Protein AF-0000000078947585 (afdb_homodimer)

Organism: Halalkalibacterium halodurans (strain ATCC BAA-125 / DSM 18197 / FERM 7344 / JCM 9153 / C-125) (NCBI:txid272558)

Nearest PDB structures (foldseek):
  3o9o-assembly1_B  TM=9.396E-01  e=3.811E-05  Streptococcus agalactiae NEM316
  2vrz-assembly1_B  TM=9.561E-01  e=4.312E-04  Staphylococcus aureus
  4j10-assembly1_A  TM=8.708E-01  e=1.369E-03  Bacillus anthracis str. Sterne
  4j7j-assembly1_A  TM=8.688E-01  e=1.628E-03  Bacillus anthracis str. Sterne
  4j41-assembly2_D  TM=8.550E-01  e=3.450E-03  Bacillus anthracis str. Sterne

Secondary structure (DSSP, 8-state):
---B-S-HHHHHHHHHHHHHHHHHHHHHHHHHHHHHHHHHHHB-STTTHHHHHHHHHHHHHHHHHHHHHHHHHHHHHHHHHHHHHHHHHHHHHHT-/---B-S-HHHHHHHHHHHHHHHHHHHHHHHHHHHHHHHHHHHB-STTTHHHHHHHHHHHHHHHHHHHHHHHHHHHHHHHHHHHHHHHHHHHHHHT-

Foldseek 3Di:
DPDDPDALVRLLVLLVVLLVVLVVLVVVLVVVVVVLVVCPVPVDDDPCVVVSVVNVVVSVVSNVSSVVSNVSSVVSNVVSVVRVVVVVVVCVVVPD/DPDDPDALVRLLVLLVVLLVVLVVLVVVLVVVVVVLVVCPVPVPDDPCVVVSVVNVVVSVVSVVSSVVSNVSSVVSNVVSVVRVVVVVVVCVVVPD

Solvent-accessible surface area (backbone atoms only — not comparable to full-atom values): 9828 Å² total; per-residue (Å²): 126,68,49,66,72,61,53,41,66,55,28,41,51,51,17,50,53,34,38,51,50,26,50,53,51,50,53,51,50,52,53,49,54,53,47,48,55,52,44,64,71,32,43,44,58,74,79,54,48,62,54,50,54,51,46,59,56,37,51,53,42,52,52,50,44,32,50,50,27,47,51,48,18,52,52,31,39,52,47,20,52,51,50,47,51,50,52,51,52,51,35,54,72,70,73,93,125,68,48,66,73,61,54,40,68,55,28,41,51,52,17,49,53,35,39,50,52,27,51,52,52,52,52,50,50,52,52,48,54,53,48,49,54,53,44,62,73,32,42,43,57,75,80,54,50,62,52,50,53,50,46,59,57,36,49,52,42,50,52,51,46,32,50,48,28,46,49,50,16,52,51,33,40,52,47,19,51,52,52,48,50,50,52,51,51,49,34,52,74,70,73,95

InterPro domains:
  IPR010310 Type VII secretion system ESAT-6-like [PF06013] (3-88)
  IPR010310 Type VII secretion system ESAT-6-like [TIGR03930] (3-91)
  IPR036689 ESAT-6-like superfamily [SSF140453] (3-94)

Structure (mmCIF, N/CA/C/O backbone):
data_AF-0000000078947585-model_v1
#
loop_
_entity.id
_entity.type
_entity.pdbx_description
1 polymer 'ESAT-6-like protein'
#
loop_
_atom_site.group_PDB
_atom_site.id
_atom_site.type_symbol
_atom_site.label_atom_id
_atom_site.label_alt_id
_atom_site.label_comp_id
_atom_site.label_asym_id
_atom_site.label_entity_id
_atom_site.label_seq_id
_atom_site.pdbx_PDB_ins_code
_atom_site.Cartn_x
_atom_site.Cartn_y
_atom_site.Cartn_z
_atom_site.occupancy
_atom_site.B_iso_or_equiv
_atom_site.auth_seq_id
_atom_site.auth_comp_id
_atom_site.auth_asym_id
_atom_site.auth_atom_id
_atom_site.pdbx_PDB_model_num
ATOM 1 N N . MET A 1 1 ? -6.137 -29.641 -17.328 1 50.47 1 MET A N 1
ATOM 2 C CA . MET A 1 1 ? -5.422 -29.234 -16.125 1 50.47 1 MET A CA 1
ATOM 3 C C . MET A 1 1 ? -4.871 -27.812 -16.281 1 50.47 1 MET A C 1
ATOM 5 O O . MET A 1 1 ? -4.711 -27.328 -17.391 1 50.47 1 MET A O 1
ATOM 9 N N . ALA A 1 2 ? -4.945 -26.906 -15.227 1 57.47 2 ALA A N 1
ATOM 10 C CA . ALA A 1 2 ? -4.402 -25.562 -15.398 1 57.47 2 ALA A CA 1
ATOM 11 C C . ALA A 1 2 ? -2.961 -25.609 -15.898 1 57.47 2 ALA A C 1
ATOM 13 O O . ALA A 1 2 ? -2.176 -26.453 -15.469 1 57.47 2 ALA A O 1
ATOM 14 N N . GLN A 1 3 ? -2.75 -25.234 -17.016 1 71.94 3 GLN A N 1
ATOM 15 C CA . GLN A 1 3 ? -1.408 -25.297 -17.578 1 71.94 3 GLN A CA 1
ATOM 16 C C . GLN A 1 3 ? -0.487 -24.266 -16.938 1 71.94 3 GLN A C 1
ATOM 18 O O . GLN A 1 3 ? -0.782 -23.062 -16.938 1 71.94 3 GLN A O 1
ATOM 23 N N . ILE A 1 4 ? 0.44 -24.781 -15.945 1 78.88 4 ILE A N 1
ATOM 24 C CA . ILE A 1 4 ? 1.497 -23.984 -15.328 1 78.88 4 ILE A CA 1
ATOM 25 C C . ILE A 1 4 ? 2.77 -24.078 -16.172 1 78.88 4 ILE A C 1
ATOM 27 O O . ILE A 1 4 ? 3.285 -25.172 -16.406 1 78.88 4 ILE A O 1
ATOM 31 N N . ARG A 1 5 ? 3.109 -22.922 -16.766 1 85.62 5 ARG A N 1
ATOM 32 C CA . ARG A 1 5 ? 4.297 -22.859 -17.609 1 85.62 5 ARG A CA 1
ATOM 33 C C . ARG A 1 5 ? 5.488 -22.297 -16.844 1 85.62 5 ARG A C 1
ATOM 35 O O . ARG A 1 5 ? 6.266 -21.516 -17.391 1 85.62 5 ARG A O 1
ATOM 42 N N . MET A 1 6 ? 5.535 -22.516 -15.633 1 86.75 6 MET A N 1
ATOM 43 C CA . MET A 1 6 ? 6.648 -22.141 -14.773 1 86.75 6 MET A CA 1
ATOM 44 C C . MET A 1 6 ? 7.285 -23.359 -14.117 1 86.75 6 MET A C 1
ATOM 46 O O . MET A 1 6 ? 6.59 -24.328 -13.805 1 86.75 6 MET A O 1
ATOM 50 N N . THR A 1 7 ? 8.586 -23.281 -14.016 1 91 7 THR A N 1
ATOM 51 C CA . THR A 1 7 ? 9.273 -24.328 -13.266 1 91 7 THR A CA 1
ATOM 52 C C . THR A 1 7 ? 9.023 -24.172 -11.766 1 91 7 THR A C 1
ATOM 54 O O . THR A 1 7 ? 8.609 -23.109 -11.305 1 91 7 THR A O 1
ATOM 57 N N . PRO A 1 8 ? 9.258 -25.25 -10.992 1 94.94 8 PRO A N 1
ATOM 58 C CA . PRO A 1 8 ? 9.141 -25.125 -9.531 1 94.94 8 PRO A CA 1
ATOM 59 C C . PRO A 1 8 ? 10.023 -24.016 -8.961 1 94.94 8 PRO A C 1
ATOM 61 O O . PRO A 1 8 ? 9.602 -23.297 -8.047 1 94.94 8 PRO A O 1
ATOM 64 N N . GLU A 1 9 ? 11.164 -23.844 -9.508 1 96 9 GLU A N 1
ATOM 65 C CA . GLU A 1 9 ? 12.07 -22.797 -9.031 1 96 9 GLU A CA 1
ATOM 66 C C . GLU A 1 9 ? 11.5 -21.406 -9.32 1 96 9 GLU A C 1
ATOM 68 O O . GLU A 1 9 ? 11.586 -20.516 -8.469 1 96 9 GLU A O 1
ATOM 73 N N . GLU A 1 10 ? 10.992 -21.234 -10.453 1 94.31 10 GLU A N 1
ATOM 74 C CA . GLU A 1 10 ? 10.359 -19.969 -10.805 1 94.31 10 GLU A CA 1
ATOM 75 C C . GLU A 1 10 ? 9.172 -19.672 -9.898 1 94.31 10 GLU A C 1
ATOM 77 O O . GLU A 1 10 ? 8.961 -18.531 -9.492 1 94.31 10 GLU A O 1
ATOM 82 N N . LEU A 1 11 ? 8.414 -20.688 -9.578 1 94.31 11 LEU A N 1
ATOM 83 C CA . LEU A 1 11 ? 7.27 -20.547 -8.688 1 94.31 11 LEU A CA 1
ATOM 84 C C . LEU A 1 11 ? 7.723 -20.141 -7.289 1 94.31 11 LEU A C 1
ATOM 86 O O . LEU A 1 11 ? 7.105 -19.281 -6.66 1 94.31 11 LEU A O 1
ATOM 90 N N . ARG A 1 12 ? 8.75 -20.703 -6.863 1 97.25 12 ARG A N 1
ATOM 91 C CA . ARG A 1 12 ? 9.242 -20.375 -5.535 1 97.25 12 ARG A CA 1
ATOM 92 C C . ARG A 1 12 ? 9.789 -18.953 -5.492 1 97.25 12 ARG A C 1
ATOM 94 O O . ARG A 1 12 ? 9.617 -18.234 -4.5 1 97.25 12 ARG A O 1
ATOM 101 N N . THR A 1 13 ? 10.445 -18.547 -6.574 1 97.19 13 THR A N 1
ATOM 102 C CA . THR A 1 13 ? 10.906 -17.172 -6.672 1 97.19 13 THR A CA 1
ATOM 103 C C . THR A 1 13 ? 9.727 -16.203 -6.641 1 97.19 13 THR A C 1
ATOM 105 O O . THR A 1 13 ? 9.766 -15.195 -5.926 1 97.19 13 THR A O 1
ATOM 108 N N . GLU A 1 14 ? 8.664 -16.516 -7.398 1 95.12 14 GLU A N 1
ATOM 109 C CA . GLU A 1 14 ? 7.457 -15.688 -7.406 1 95.12 14 GLU A CA 1
ATOM 110 C C . GLU A 1 14 ? 6.832 -15.617 -6.02 1 95.12 14 GLU A C 1
ATOM 112 O O . GLU A 1 14 ? 6.398 -14.547 -5.582 1 95.12 14 GLU A O 1
ATOM 117 N N . ALA A 1 15 ? 6.742 -16.703 -5.312 1 97.12 15 ALA A N 1
ATOM 118 C CA . ALA A 1 15 ? 6.195 -16.75 -3.957 1 97.12 15 ALA A CA 1
ATOM 119 C C . ALA A 1 15 ? 6.984 -15.836 -3.02 1 97.12 15 ALA A C 1
ATOM 121 O O . ALA A 1 15 ? 6.398 -15.078 -2.24 1 97.12 15 ALA A O 1
ATOM 122 N N . ASN A 1 16 ? 8.289 -15.914 -3.145 1 98.19 16 ASN A N 1
ATOM 123 C CA . ASN A 1 16 ? 9.148 -15.109 -2.283 1 98.19 16 ASN A CA 1
ATOM 124 C C . ASN A 1 16 ? 9 -13.617 -2.574 1 98.19 16 ASN A C 1
ATOM 126 O O . ASN A 1 16 ? 8.961 -12.805 -1.651 1 98.19 16 ASN A O 1
ATOM 130 N N . GLU A 1 17 ? 8.984 -13.305 -3.842 1 97.56 17 GLU A N 1
ATOM 131 C CA . GLU A 1 17 ? 8.805 -11.906 -4.219 1 97.56 17 GLU A CA 1
ATOM 132 C C . GLU A 1 17 ? 7.469 -11.367 -3.727 1 97.56 17 GLU A C 1
ATOM 134 O O . GLU A 1 17 ? 7.379 -10.219 -3.289 1 97.56 17 GLU A O 1
ATOM 139 N N . THR A 1 18 ? 6.488 -12.18 -3.838 1 97.62 18 THR A N 1
ATOM 140 C CA . THR A 1 18 ? 5.16 -11.789 -3.385 1 97.62 18 THR A CA 1
ATOM 141 C C . THR A 1 18 ? 5.152 -11.531 -1.881 1 97.62 18 THR A C 1
ATOM 143 O O . THR A 1 18 ? 4.621 -10.523 -1.422 1 97.62 18 THR A O 1
ATOM 146 N N . ARG A 1 19 ? 5.781 -12.367 -1.124 1 98.06 19 ARG A N 1
ATOM 147 C CA . ARG A 1 19 ? 5.859 -12.195 0.323 1 98.06 19 ARG A CA 1
ATOM 148 C C . ARG A 1 19 ? 6.688 -10.969 0.685 1 98.06 19 ARG A C 1
ATOM 150 O O . ARG A 1 19 ? 6.391 -10.273 1.661 1 98.06 19 ARG A O 1
ATOM 157 N N . SER A 1 20 ? 7.723 -10.75 -0.097 1 98.56 20 SER A N 1
ATOM 158 C CA . SER A 1 20 ? 8.539 -9.562 0.114 1 98.56 20 SER A CA 1
ATOM 159 C C . SER A 1 20 ? 7.734 -8.289 -0.109 1 98.56 20 SER A C 1
ATOM 161 O O . SER A 1 20 ? 7.875 -7.316 0.641 1 98.56 20 SER A O 1
ATOM 163 N N . ASP A 1 21 ? 6.879 -8.289 -1.14 1 98.62 21 ASP A N 1
ATOM 164 C CA . ASP A 1 21 ? 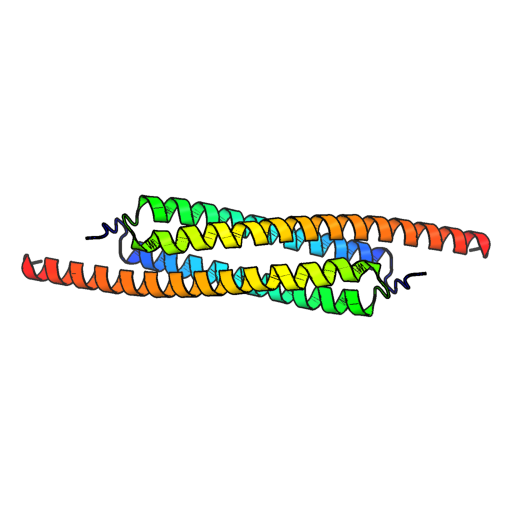6.016 -7.141 -1.38 1 98.62 21 ASP A CA 1
ATOM 165 C C . ASP A 1 21 ? 5.027 -6.945 -0.233 1 98.62 21 ASP A C 1
ATOM 167 O O . ASP A 1 21 ? 4.777 -5.816 0.195 1 98.62 21 ASP A O 1
ATOM 171 N N . ALA A 1 22 ? 4.461 -8.047 0.295 1 98.75 22 ALA A N 1
ATOM 172 C CA . ALA A 1 22 ? 3.566 -7.969 1.446 1 98.75 22 ALA A CA 1
ATOM 173 C C . ALA A 1 22 ? 4.258 -7.309 2.635 1 98.75 22 ALA A C 1
ATOM 175 O O . ALA A 1 22 ? 3.668 -6.457 3.307 1 98.75 22 ALA A O 1
ATOM 176 N N . ALA A 1 23 ? 5.512 -7.676 2.855 1 98.81 23 ALA A N 1
ATOM 177 C CA . ALA A 1 23 ? 6.281 -7.105 3.959 1 98.81 23 ALA A CA 1
ATOM 178 C C . ALA A 1 23 ? 6.512 -5.613 3.756 1 98.81 23 ALA A C 1
ATOM 180 O O . ALA A 1 23 ? 6.457 -4.832 4.711 1 98.81 23 ALA A O 1
ATOM 181 N N . SER A 1 24 ? 6.793 -5.234 2.561 1 98.81 24 SER A N 1
ATOM 182 C CA . SER A 1 24 ? 6.988 -3.824 2.25 1 98.81 24 SER A CA 1
ATOM 183 C C . SER A 1 24 ? 5.715 -3.021 2.502 1 98.81 24 SER A C 1
ATOM 185 O O . SER A 1 24 ? 5.77 -1.918 3.051 1 98.81 24 SER A O 1
ATOM 187 N N . TYR A 1 25 ? 4.566 -3.582 2.094 1 98.88 25 TYR A N 1
ATOM 188 C CA . TYR A 1 25 ? 3.297 -2.93 2.393 1 98.88 25 TYR A CA 1
ATOM 189 C C . TYR A 1 25 ? 3.09 -2.803 3.896 1 98.88 25 TYR A C 1
ATOM 191 O O . TYR A 1 25 ? 2.6 -1.777 4.379 1 98.88 25 TYR A O 1
ATOM 199 N N . GLN A 1 26 ? 3.432 -3.84 4.613 1 98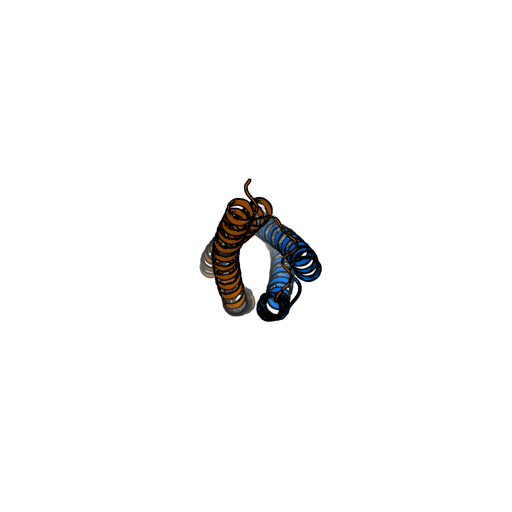.81 26 GLN A N 1
ATOM 200 C CA . GLN A 1 26 ? 3.266 -3.82 6.062 1 98.81 26 GLN A CA 1
ATOM 201 C C . GLN A 1 26 ? 4.094 -2.709 6.699 1 98.81 26 GLN A C 1
ATOM 203 O O . GLN A 1 26 ? 3.623 -2.012 7.598 1 98.81 26 GLN A O 1
ATOM 208 N N . ASP A 1 27 ? 5.281 -2.553 6.203 1 98.69 27 ASP A N 1
ATOM 209 C CA . ASP A 1 27 ? 6.148 -1.491 6.703 1 98.69 27 ASP A CA 1
ATOM 210 C C . ASP A 1 27 ? 5.539 -0.115 6.441 1 98.69 27 ASP A C 1
ATOM 212 O O . ASP A 1 27 ? 5.555 0.752 7.316 1 98.69 27 ASP A O 1
ATOM 216 N N . LEU A 1 28 ? 5.02 0.063 5.258 1 98.75 28 LEU A N 1
ATOM 217 C CA . LEU A 1 28 ? 4.422 1.343 4.891 1 98.75 28 LEU A CA 1
ATOM 218 C C . LEU A 1 28 ? 3.172 1.616 5.719 1 98.75 28 LEU A C 1
ATOM 220 O O . LEU A 1 28 ? 2.92 2.758 6.113 1 98.75 28 LEU A O 1
ATOM 224 N N . LEU A 1 29 ? 2.385 0.608 5.973 1 98.62 29 LEU A N 1
ATOM 225 C CA . LEU A 1 29 ? 1.203 0.745 6.82 1 98.62 29 LEU A CA 1
ATOM 226 C C . LEU A 1 29 ? 1.588 1.203 8.219 1 98.62 29 LEU A C 1
ATOM 228 O O . LEU A 1 29 ? 0.94 2.084 8.789 1 98.62 29 LEU A O 1
ATOM 232 N N . GLN A 1 30 ? 2.625 0.627 8.742 1 98.12 30 GLN A N 1
ATOM 233 C CA . GLN A 1 30 ? 3.082 0.994 10.078 1 98.12 30 GLN A CA 1
ATOM 234 C C . GLN A 1 30 ? 3.553 2.445 10.117 1 98.12 30 GLN A C 1
ATOM 236 O O . GLN A 1 30 ? 3.275 3.166 11.078 1 98.12 30 GLN A O 1
ATOM 241 N N . ARG A 1 31 ? 4.246 2.898 9.094 1 97.81 31 ARG A N 1
ATOM 242 C CA . ARG A 1 3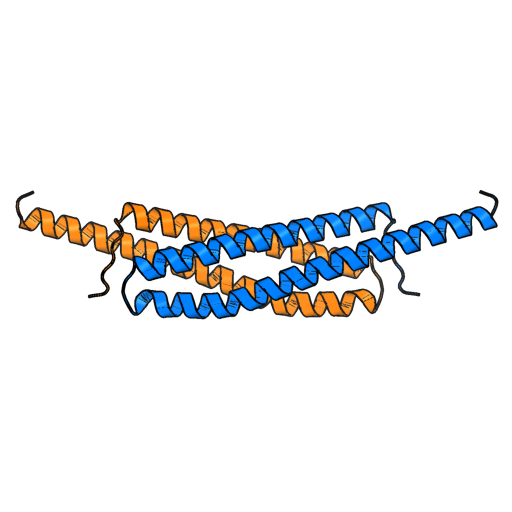1 ? 4.648 4.297 9 1 97.81 31 ARG A CA 1
ATOM 243 C C . ARG A 1 31 ? 3.436 5.219 8.938 1 97.81 31 ARG A C 1
ATOM 245 O O . ARG A 1 31 ? 3.438 6.297 9.531 1 97.81 31 ARG A O 1
ATOM 252 N N . GLY A 1 32 ? 2.432 4.781 8.172 1 97.31 32 GLY A N 1
ATOM 253 C CA . GLY A 1 32 ? 1.199 5.555 8.117 1 97.31 32 GLY A CA 1
ATOM 254 C C . GLY A 1 32 ? 0.514 5.684 9.469 1 97.31 32 GLY A C 1
ATOM 255 O O . GLY A 1 32 ? 0.072 6.77 9.844 1 97.31 32 GLY A O 1
ATOM 256 N N . ASP A 1 33 ? 0.436 4.578 10.188 1 96.88 33 ASP A N 1
ATOM 257 C CA . ASP A 1 33 ? -0.15 4.605 11.523 1 96.88 33 ASP A CA 1
ATOM 258 C C . ASP A 1 33 ? 0.582 5.594 12.422 1 96.88 33 ASP A C 1
ATOM 260 O O . ASP A 1 33 ? -0.049 6.383 13.133 1 96.88 33 ASP A O 1
ATOM 264 N N . ALA A 1 34 ? 1.861 5.523 12.383 1 94.88 34 ALA A N 1
ATOM 265 C CA . ALA A 1 34 ? 2.678 6.418 13.203 1 94.88 34 ALA A CA 1
ATOM 266 C C . ALA A 1 34 ? 2.455 7.875 12.812 1 94.88 34 ALA A C 1
ATOM 268 O O . ALA A 1 34 ? 2.418 8.758 13.672 1 94.88 34 ALA A O 1
ATOM 269 N N . ARG A 1 35 ? 2.264 8.133 11.516 1 93 35 ARG A N 1
ATOM 270 C CA . ARG A 1 35 ? 2.043 9.484 11.023 1 93 35 ARG A CA 1
ATOM 271 C C . ARG A 1 35 ? 0.705 10.031 11.5 1 93 35 ARG A C 1
ATOM 273 O O . ARG A 1 35 ? 0.621 11.18 11.938 1 93 35 ARG A O 1
ATOM 280 N N . ILE A 1 36 ? -0.274 9.242 11.422 1 91.44 36 ILE A N 1
ATOM 281 C CA . ILE A 1 36 ? -1.601 9.648 11.875 1 91.44 36 ILE A CA 1
ATOM 282 C C . ILE A 1 36 ? -1.563 9.984 13.359 1 91.44 36 ILE A C 1
ATOM 284 O O . ILE A 1 36 ? -2.139 10.992 13.797 1 91.44 36 ILE A O 1
ATOM 288 N N . GLU A 1 37 ? -0.92 9.195 14.148 1 89.94 37 GLU A N 1
ATOM 289 C CA . GLU A 1 37 ? -0.794 9.445 15.578 1 89.94 37 GLU A CA 1
ATOM 290 C C . GLU A 1 37 ? -0.052 10.75 15.852 1 89.94 37 GLU A C 1
ATOM 292 O O . GLU A 1 37 ? -0.488 11.555 16.672 1 89.94 37 GLU A O 1
ATOM 297 N N . LYS A 1 38 ? 1.039 10.938 15.164 1 87.44 38 LYS A N 1
ATOM 298 C CA . LYS A 1 38 ? 1.861 12.133 15.328 1 87.44 38 LYS A CA 1
ATOM 299 C C . LYS A 1 38 ? 1.085 13.383 14.938 1 87.44 38 LYS A C 1
ATOM 301 O O . LYS A 1 38 ? 1.054 14.359 15.695 1 87.44 38 LYS A O 1
ATOM 306 N N . LEU A 1 39 ? 0.42 13.344 13.781 1 86.12 39 LEU A N 1
ATOM 307 C CA . LEU A 1 39 ? -0.315 14.5 13.289 1 86.12 39 LEU A CA 1
ATOM 308 C C . LEU A 1 39 ? -1.545 14.773 14.148 1 86.12 39 LEU A C 1
ATOM 310 O O . LEU A 1 39 ? -1.906 15.93 14.375 1 86.12 39 LEU A O 1
ATOM 314 N N . GLY A 1 40 ? -2.211 13.734 14.539 1 82.69 40 GLY A N 1
ATOM 315 C CA . GLY A 1 40 ? -3.359 13.891 15.414 1 82.69 40 GLY A CA 1
ATOM 316 C C . GLY A 1 40 ? -3.018 14.578 16.719 1 82.69 40 GLY A C 1
ATOM 317 O O . GLY A 1 40 ? -3.84 15.312 17.281 1 82.69 40 GLY A O 1
ATOM 318 N N . SER A 1 41 ? -1.799 14.523 17.25 1 81.12 41 SER A N 1
ATOM 319 C CA . SER A 1 41 ? -1.37 15.094 18.516 1 81.12 41 SER A CA 1
ATOM 320 C C . SER A 1 41 ? -0.817 16.5 18.328 1 81.12 41 SER A C 1
ATOM 322 O O . SER A 1 41 ? -0.751 17.281 19.281 1 81.12 41 SER A O 1
ATOM 324 N N . THR A 1 42 ? -0.379 16.828 17.234 1 78.88 42 THR A N 1
ATOM 325 C CA . THR A 1 42 ? 0.363 18.062 17.016 1 78.88 42 THR A CA 1
ATOM 326 C C . THR A 1 42 ? -0.482 19.078 16.25 1 78.88 42 THR A C 1
ATOM 328 O O . THR A 1 42 ? -0.296 20.281 16.391 1 78.88 42 THR A O 1
ATOM 331 N N . TRP A 1 43 ? -1.162 18.562 15.344 1 71.81 43 TRP A N 1
ATOM 332 C CA . TRP A 1 43 ? -2.002 19.391 14.484 1 71.81 43 TRP A CA 1
ATOM 333 C C . TRP A 1 43 ? -3.441 19.406 14.992 1 71.81 43 TRP A C 1
ATOM 335 O O . TRP A 1 43 ? -4.09 18.359 15.07 1 71.81 43 TRP A O 1
ATOM 345 N N . GLU A 1 44 ? -3.678 20.125 16.156 1 62.94 44 GLU A N 1
ATOM 346 C CA . GLU A 1 44 ? -5.012 20.281 16.719 1 62.94 44 GLU A CA 1
ATOM 347 C C . GLU A 1 44 ? -5.984 20.875 15.711 1 62.94 44 GLU A C 1
ATOM 349 O O . GLU A 1 44 ? -5.609 21.766 14.93 1 62.94 4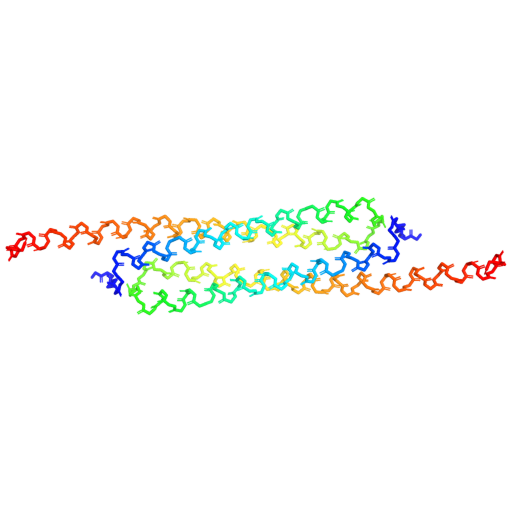4 GLU A O 1
ATOM 354 N N . GLY A 1 45 ? -7.184 20.125 15.5 1 62.69 45 GLY A N 1
ATOM 355 C CA . GLY A 1 45 ? -8.375 20.578 14.812 1 62.69 45 GLY A CA 1
ATOM 356 C C . GLY A 1 45 ? -8.82 19.656 13.703 1 62.69 45 GLY A C 1
ATOM 357 O O . GLY A 1 45 ? -8.352 18.516 13.609 1 62.69 45 GLY A O 1
ATOM 358 N N . GLU A 1 46 ? -9.828 20.281 13.055 1 62.84 46 GLU A N 1
ATOM 359 C CA . GLU A 1 46 ? -10.664 19.688 12.016 1 62.84 46 GLU A CA 1
ATOM 360 C C . GLU A 1 46 ? -9.875 19.453 10.727 1 62.84 46 GLU A C 1
ATOM 362 O O . GLU A 1 46 ? -10.242 18.625 9.898 1 62.84 46 GLU A O 1
ATOM 367 N N . ALA A 1 47 ? -8.562 19.969 10.75 1 66.94 47 ALA A N 1
ATOM 368 C CA . ALA A 1 47 ? -7.953 20.016 9.43 1 66.94 47 ALA A CA 1
ATOM 369 C C . ALA A 1 47 ? -7.477 18.641 8.984 1 66.94 47 ALA A C 1
ATOM 371 O O . ALA A 1 47 ? -7.578 18.281 7.809 1 66.94 47 ALA A O 1
ATOM 372 N N . PHE A 1 48 ? -6.996 17.859 10.031 1 78.88 48 PHE A N 1
ATOM 373 C CA . PHE A 1 48 ? -6.434 16.578 9.617 1 78.88 48 PHE A CA 1
ATOM 374 C C . PHE A 1 48 ? -7.43 15.445 9.852 1 78.88 48 PHE A C 1
ATOM 376 O O . PHE A 1 48 ? -7.184 14.305 9.453 1 78.88 48 PHE A O 1
ATOM 383 N N . GLN A 1 49 ? -8.555 15.789 10.352 1 82.88 49 GLN A N 1
ATOM 384 C CA . GLN A 1 49 ? -9.539 14.758 10.656 1 82.88 49 GLN A CA 1
ATOM 385 C C . GLN A 1 49 ? -10.016 14.062 9.383 1 82.88 49 GLN A C 1
ATOM 387 O O . GLN A 1 49 ? -10.227 12.844 9.375 1 82.88 49 GLN A O 1
ATOM 392 N N . GLY A 1 50 ? -10.164 14.891 8.359 1 85.88 50 GLY A N 1
ATOM 393 C CA . GLY A 1 50 ? -10.555 14.289 7.098 1 85.88 50 GLY A CA 1
ATOM 394 C C . GLY A 1 50 ? -9.523 13.312 6.559 1 85.88 50 GLY A C 1
ATOM 395 O O . GLY A 1 50 ? -9.875 12.234 6.074 1 85.88 50 GLY A O 1
ATOM 396 N N . PHE A 1 51 ? -8.266 13.68 6.793 1 90.06 51 PHE A N 1
ATOM 397 C CA . PHE A 1 51 ? -7.191 12.805 6.355 1 90.06 51 PHE A CA 1
ATOM 398 C C . PHE A 1 51 ? -7.172 11.516 7.176 1 90.06 51 PHE A C 1
ATOM 400 O O . PHE A 1 51 ? -7.07 10.422 6.621 1 90.06 51 PHE A O 1
ATOM 407 N N . ALA A 1 52 ? -7.305 11.633 8.453 1 91.38 52 ALA A N 1
ATOM 408 C CA . ALA A 1 52 ? -7.27 10.477 9.336 1 91.38 52 ALA A CA 1
ATOM 409 C C . ALA A 1 52 ? -8.391 9.492 9 1 91.38 52 ALA A C 1
ATOM 411 O O . ALA A 1 52 ? -8.18 8.273 9.008 1 91.38 52 ALA A O 1
ATOM 412 N N . ALA A 1 53 ? -9.547 10.031 8.664 1 92.12 53 ALA A N 1
ATOM 413 C CA . ALA A 1 53 ? -10.68 9.18 8.312 1 92.12 53 ALA A CA 1
ATOM 414 C C . ALA A 1 53 ? -10.414 8.43 7.012 1 92.12 53 ALA A C 1
ATOM 416 O O . ALA A 1 53 ? -10.688 7.23 6.914 1 92.12 53 ALA A O 1
ATOM 417 N N . GLN A 1 54 ? -9.875 9.172 6.082 1 94.56 54 GLN A N 1
ATOM 418 C CA . GLN A 1 54 ? -9.555 8.539 4.809 1 94.56 54 GLN A CA 1
ATOM 419 C C . GLN A 1 54 ? -8.461 7.488 4.973 1 94.56 54 GLN A C 1
ATOM 421 O O . GLN A 1 54 ? -8.5 6.441 4.328 1 94.56 54 GLN A O 1
ATOM 426 N N . TRP A 1 55 ? -7.523 7.73 5.848 1 96.19 55 TRP A N 1
ATOM 427 C CA . TRP A 1 55 ? -6.465 6.77 6.145 1 96.19 55 TRP A CA 1
ATOM 428 C C . TRP A 1 55 ? -7.051 5.469 6.684 1 96.19 55 TRP A C 1
ATOM 430 O O . TRP A 1 55 ? -6.688 4.379 6.23 1 96.19 55 TRP A O 1
ATOM 440 N N . GLN A 1 56 ? -7.961 5.566 7.586 1 95.38 56 GLN A N 1
ATOM 441 C CA . GLN A 1 56 ? -8.547 4.371 8.188 1 95.38 56 GLN A CA 1
ATOM 442 C C . GLN A 1 56 ? -9.266 3.531 7.137 1 95.38 56 GLN A C 1
ATOM 444 O O . GLN A 1 56 ? -9.18 2.301 7.148 1 95.38 56 GLN A O 1
ATOM 449 N N . ASP A 1 57 ? -9.836 4.184 6.27 1 95.88 57 ASP A N 1
ATOM 450 C CA . ASP A 1 57 ? -10.539 3.486 5.199 1 95.88 57 ASP A CA 1
ATOM 451 C C . ASP A 1 57 ? -9.562 2.781 4.262 1 95.88 57 ASP A C 1
ATOM 453 O O . ASP A 1 57 ? -9.719 1.59 3.984 1 95.88 57 ASP A O 1
ATOM 457 N N . LYS A 1 58 ? -8.609 3.52 3.846 1 97.56 58 LYS A N 1
ATOM 458 C CA . LYS A 1 58 ? -7.676 2.984 2.857 1 97.56 58 LYS A CA 1
ATOM 459 C C . LYS A 1 58 ? -6.766 1.928 3.477 1 97.56 58 LYS A C 1
ATOM 461 O O . LYS A 1 58 ? -6.414 0.942 2.824 1 97.56 58 LYS A O 1
ATOM 466 N N . ARG A 1 59 ? -6.398 2.117 4.75 1 97.38 59 ARG A N 1
ATOM 467 C CA . ARG A 1 59 ? -5.488 1.198 5.426 1 97.38 59 ARG A CA 1
ATOM 468 C C . ARG A 1 59 ? -6.07 -0.209 5.48 1 97.38 59 ARG A C 1
ATOM 470 O O . ARG A 1 59 ? -5.336 -1.195 5.387 1 97.38 59 ARG A O 1
ATOM 477 N N . LYS A 1 60 ? -7.383 -0.328 5.633 1 97.69 60 LYS A N 1
ATOM 478 C CA . LYS A 1 60 ? -8.055 -1.626 5.645 1 97.69 60 LYS A CA 1
ATOM 479 C C . LYS A 1 60 ? -7.824 -2.373 4.332 1 97.69 60 LYS A C 1
ATOM 481 O O . LYS A 1 60 ? -7.555 -3.576 4.336 1 97.69 60 LYS A O 1
ATOM 486 N N . HIS A 1 61 ? -7.938 -1.673 3.262 1 97.62 61 HIS A N 1
ATOM 487 C CA . HIS A 1 61 ? -7.758 -2.299 1.956 1 97.62 61 HIS A CA 1
ATOM 488 C C . HIS A 1 61 ? -6.309 -2.717 1.739 1 97.62 61 HIS A C 1
ATOM 490 O O . HIS A 1 61 ? -6.043 -3.734 1.097 1 97.62 61 HIS A O 1
ATOM 496 N N . VAL A 1 62 ? -5.379 -1.983 2.283 1 98.5 62 VAL A N 1
ATOM 497 C CA . VAL A 1 62 ? -3.973 -2.361 2.203 1 98.5 62 VAL A CA 1
ATOM 498 C C . VAL A 1 62 ? -3.725 -3.613 3.041 1 98.5 62 VAL A C 1
ATOM 500 O O . VAL A 1 62 ? -2.977 -4.504 2.633 1 98.5 62 VAL A O 1
ATOM 503 N N . GLU A 1 63 ? -4.367 -3.707 4.191 1 98.69 63 GLU A N 1
ATOM 504 C CA . GLU A 1 63 ? -4.266 -4.914 5.004 1 98.69 63 GLU A CA 1
ATOM 505 C C . GLU A 1 63 ? -4.805 -6.129 4.262 1 98.69 63 GLU A C 1
ATOM 507 O O . GLU A 1 63 ? -4.219 -7.211 4.32 1 98.69 63 GLU A O 1
ATOM 512 N N . GLU A 1 64 ? -5.895 -5.945 3.59 1 98.38 64 GLU A N 1
ATOM 513 C CA . GLU A 1 64 ? -6.48 -7.035 2.811 1 98.38 64 GLU A CA 1
ATOM 514 C C . GLU A 1 64 ? -5.562 -7.441 1.66 1 98.38 64 GLU A C 1
ATOM 516 O O . GLU A 1 64 ? -5.48 -8.625 1.316 1 98.38 64 GLU A O 1
ATOM 521 N N . LEU A 1 65 ? -4.922 -6.484 1.095 1 98.44 65 LEU A N 1
ATOM 522 C CA . LEU A 1 65 ? -3.959 -6.773 0.037 1 98.44 65 LEU A CA 1
ATOM 523 C C . LEU A 1 65 ? -2.777 -7.57 0.581 1 98.44 65 LEU A C 1
ATOM 525 O O . LEU A 1 65 ? -2.32 -8.523 -0.057 1 98.44 65 LEU A O 1
ATOM 529 N N . ILE A 1 66 ? -2.285 -7.207 1.756 1 98.69 66 ILE A N 1
ATOM 530 C CA . ILE A 1 66 ? -1.2 -7.938 2.398 1 98.69 66 ILE A CA 1
ATOM 531 C C . ILE A 1 66 ? -1.609 -9.398 2.602 1 98.69 66 ILE A C 1
ATOM 533 O O . ILE A 1 66 ? -0.852 -10.312 2.275 1 98.69 66 ILE A O 1
ATOM 537 N N . GLN A 1 67 ? -2.818 -9.586 3.033 1 98.44 67 GLN A N 1
ATOM 538 C CA . GLN A 1 67 ? -3.326 -10.945 3.24 1 98.44 67 GLN A CA 1
ATOM 539 C C . GLN A 1 67 ? -3.418 -11.703 1.919 1 98.44 67 GLN A C 1
ATOM 541 O O . GLN A 1 67 ? -3.074 -12.883 1.852 1 98.44 67 GLN A O 1
ATOM 546 N N . LEU A 1 68 ? -3.906 -11.047 0.94 1 97.38 68 LEU A N 1
ATOM 547 C CA . LEU A 1 68 ? -3.996 -11.641 -0.39 1 97.38 68 LEU A CA 1
ATOM 548 C C . LEU A 1 68 ? -2.625 -12.102 -0.871 1 97.38 68 LEU A C 1
ATOM 550 O O . LEU A 1 68 ? -2.49 -13.211 -1.405 1 97.38 68 LEU A O 1
ATOM 554 N N . TYR A 1 69 ? -1.615 -11.289 -0.694 1 97.94 69 TYR A N 1
ATOM 555 C CA . TYR A 1 69 ? -0.258 -11.609 -1.118 1 97.94 69 TYR A CA 1
ATOM 556 C C . TYR A 1 69 ? 0.298 -12.781 -0.319 1 97.94 69 TYR A C 1
ATOM 558 O O . TYR A 1 69 ? 0.986 -13.648 -0.868 1 97.94 69 TYR A O 1
ATOM 566 N N . GLU A 1 70 ? 0.003 -12.797 0.947 1 97.94 70 GLU A N 1
ATOM 567 C CA . GLU A 1 70 ? 0.46 -13.906 1.776 1 97.94 70 GLU A CA 1
ATOM 568 C C . GLU A 1 70 ? -0.169 -15.227 1.33 1 97.94 70 GLU A C 1
ATOM 570 O O . GLU A 1 70 ? 0.518 -16.25 1.227 1 97.94 70 GLU A O 1
ATOM 575 N N . GLU A 1 71 ? -1.424 -15.172 1.021 1 96.12 71 GLU A N 1
ATOM 576 C CA . GLU A 1 71 ? -2.131 -16.359 0.539 1 96.12 71 GLU A CA 1
ATOM 577 C C . GLU A 1 71 ? -1.602 -16.797 -0.823 1 96.12 71 GLU A C 1
ATOM 579 O O . GLU A 1 71 ? -1.395 -17.984 -1.058 1 96.12 71 GLU A O 1
ATOM 584 N N . LEU A 1 72 ? -1.413 -15.844 -1.678 1 94.69 72 LEU A N 1
ATOM 585 C CA . LEU A 1 72 ? -0.865 -16.156 -2.992 1 94.69 72 LEU A CA 1
ATOM 586 C C . LEU A 1 72 ? 0.517 -16.797 -2.865 1 94.69 72 LEU A C 1
ATOM 588 O O . LEU A 1 72 ? 0.817 -17.781 -3.545 1 94.69 72 LEU A O 1
ATOM 592 N N . GLY A 1 73 ? 1.343 -16.156 -2.002 1 96.44 73 GLY A N 1
ATOM 593 C CA . GLY A 1 73 ? 2.658 -16.734 -1.78 1 96.44 73 GLY A CA 1
ATOM 594 C C . GLY A 1 73 ? 2.604 -18.172 -1.306 1 96.44 73 GLY A C 1
ATOM 595 O O . GLY A 1 73 ? 3.318 -19.031 -1.829 1 96.44 73 GLY A O 1
ATOM 596 N N . ALA A 1 74 ? 1.758 -18.469 -0.399 1 96.81 74 ALA A N 1
ATOM 597 C CA . ALA A 1 74 ? 1.622 -19.812 0.151 1 96.81 74 ALA A CA 1
ATOM 598 C C . ALA A 1 74 ? 1.122 -20.797 -0.909 1 96.81 74 ALA A C 1
ATOM 600 O O . ALA A 1 74 ? 1.66 -21.891 -1.051 1 96.81 74 ALA A O 1
ATOM 601 N N . GLN A 1 75 ? 0.094 -20.375 -1.634 1 92.62 75 GLN A N 1
ATOM 602 C CA . GLN A 1 75 ? -0.464 -21.219 -2.688 1 92.62 75 GLN A CA 1
ATOM 603 C C . GLN A 1 75 ? 0.572 -21.5 -3.771 1 92.62 75 GLN A C 1
ATOM 605 O O . GLN A 1 75 ? 0.652 -22.625 -4.281 1 92.62 75 GLN A O 1
ATOM 610 N N . THR A 1 76 ? 1.312 -20.531 -4.098 1 93.94 76 THR A N 1
ATOM 611 C CA . THR A 1 76 ? 2.34 -20.656 -5.121 1 93.94 76 THR A CA 1
ATOM 612 C C . THR A 1 76 ? 3.436 -21.625 -4.672 1 93.94 76 THR A C 1
ATOM 614 O O . THR A 1 76 ? 3.912 -22.438 -5.461 1 93.94 76 THR A O 1
ATOM 617 N N . ASP A 1 77 ? 3.791 -21.562 -3.424 1 96.62 77 ASP A N 1
ATOM 618 C CA . ASP A 1 77 ? 4.738 -22.531 -2.865 1 96.62 77 ASP A CA 1
ATOM 619 C C . ASP A 1 77 ? 4.188 -23.953 -2.953 1 96.62 77 ASP A C 1
ATOM 621 O O . ASP A 1 77 ? 4.914 -24.875 -3.322 1 96.62 77 ASP A O 1
ATOM 625 N N . ASP A 1 78 ? 2.975 -24.094 -2.6 1 95.38 78 ASP A N 1
ATOM 626 C CA . ASP A 1 78 ? 2.334 -25.406 -2.648 1 95.38 78 ASP A CA 1
ATOM 627 C C . ASP A 1 78 ? 2.311 -25.953 -4.074 1 95.38 78 ASP A C 1
ATOM 629 O O . ASP A 1 78 ? 2.566 -27.125 -4.293 1 95.38 78 ASP A O 1
ATOM 633 N N . ILE A 1 79 ? 2.043 -25.078 -4.965 1 91.12 79 ILE A N 1
ATOM 634 C CA . ILE A 1 79 ? 2.006 -25.469 -6.371 1 91.12 79 ILE A CA 1
ATOM 635 C C . ILE A 1 79 ? 3.4 -25.906 -6.82 1 91.12 79 ILE A C 1
ATOM 637 O O . ILE A 1 79 ? 3.555 -26.891 -7.531 1 91.12 79 ILE A O 1
ATOM 641 N N . ALA A 1 80 ? 4.379 -25.125 -6.426 1 94.5 80 ALA A N 1
ATOM 642 C CA . ALA A 1 80 ? 5.758 -25.484 -6.75 1 94.5 80 ALA A CA 1
ATOM 643 C C . ALA A 1 80 ? 6.086 -26.891 -6.27 1 94.5 80 ALA A C 1
ATOM 645 O O . ALA A 1 80 ? 6.711 -27.672 -6.992 1 94.5 80 ALA A O 1
ATOM 646 N N . ASN A 1 81 ? 5.668 -27.219 -5.109 1 96.69 81 ASN A N 1
ATOM 647 C CA . ASN A 1 81 ? 5.906 -28.531 -4.539 1 96.69 81 ASN A CA 1
ATOM 648 C C . ASN A 1 81 ? 5.207 -29.625 -5.344 1 96.69 81 ASN A C 1
ATOM 650 O O . ASN A 1 81 ? 5.793 -30.688 -5.609 1 96.69 81 ASN A O 1
ATOM 654 N N . VAL A 1 82 ? 4.012 -29.375 -5.691 1 93.25 82 VAL A N 1
ATOM 655 C CA . VAL A 1 82 ? 3.219 -30.344 -6.434 1 93.25 82 VAL A CA 1
ATOM 656 C C . VAL A 1 82 ? 3.834 -30.578 -7.809 1 93.25 82 VAL A C 1
ATOM 658 O O . VAL A 1 82 ? 3.969 -31.719 -8.258 1 93.25 82 VAL A O 1
ATOM 661 N N . VAL A 1 83 ? 4.207 -29.531 -8.469 1 90.31 83 VAL A N 1
ATOM 662 C CA . VAL A 1 83 ? 4.812 -29.625 -9.797 1 90.31 83 VAL A CA 1
ATOM 663 C C . VAL A 1 83 ? 6.125 -30.391 -9.719 1 90.31 83 VAL A C 1
ATOM 665 O O . VAL A 1 83 ? 6.398 -31.25 -10.555 1 90.31 83 VAL A O 1
ATOM 668 N N . GLU A 1 84 ? 6.934 -30.062 -8.773 1 93.81 84 GLU A N 1
ATOM 669 C CA . GLU A 1 84 ? 8.219 -30.734 -8.586 1 93.81 84 GLU A CA 1
ATOM 670 C C . GLU A 1 84 ? 8.039 -32.219 -8.359 1 93.81 84 GLU A C 1
ATOM 672 O O . GLU A 1 84 ? 8.727 -33.062 -8.977 1 93.81 84 GLU A O 1
ATOM 677 N N . THR A 1 85 ? 7.164 -32.594 -7.566 1 94.62 85 THR A N 1
ATOM 678 C CA . THR A 1 85 ? 6.895 -33.969 -7.254 1 94.62 85 THR A CA 1
ATOM 679 C C . THR A 1 85 ? 6.348 -34.719 -8.477 1 94.62 85 THR A C 1
ATOM 681 O O . THR A 1 85 ? 6.754 -35.844 -8.766 1 94.62 85 THR A O 1
ATOM 684 N N . THR A 1 86 ? 5.453 -34.062 -9.195 1 89.12 86 THR A N 1
ATOM 685 C CA . THR A 1 86 ? 4.863 -34.625 -10.398 1 89.12 86 THR A CA 1
ATOM 686 C C . THR A 1 86 ? 5.93 -34.875 -11.453 1 89.12 86 THR A C 1
ATOM 688 O O . THR A 1 86 ? 5.949 -35.938 -12.086 1 89.12 86 THR A O 1
ATOM 691 N N . ASP A 1 87 ? 6.781 -33.938 -11.625 1 86.69 87 ASP A N 1
ATOM 692 C CA . ASP A 1 87 ? 7.867 -34.062 -12.594 1 86.69 87 ASP A CA 1
ATOM 693 C C . ASP A 1 87 ? 8.781 -35.25 -12.227 1 86.69 87 ASP A C 1
ATOM 695 O O . ASP A 1 87 ? 9.211 -36 -13.102 1 86.69 87 ASP A O 1
ATOM 699 N N . GLN A 1 88 ? 9.109 -35.375 -10.977 1 90.19 88 GLN A N 1
ATOM 700 C CA . GLN A 1 88 ? 9.953 -36.5 -10.516 1 90.19 88 GLN A CA 1
ATOM 701 C C . GLN A 1 88 ? 9.281 -37.844 -10.742 1 90.19 88 GLN A C 1
ATOM 703 O O . GLN A 1 88 ? 9.938 -38.812 -11.133 1 90.19 88 GLN A O 1
ATOM 708 N N . GLU A 1 89 ? 8.016 -37.844 -10.516 1 90.25 89 GLU A N 1
ATOM 709 C CA . GLU A 1 89 ? 7.254 -39.062 -10.719 1 90.25 89 GLU A CA 1
ATOM 710 C C . GLU A 1 89 ? 7.219 -39.469 -12.188 1 90.25 89 GLU A C 1
ATOM 712 O O . GLU A 1 89 ? 7.34 -40.656 -12.531 1 90.25 89 GLU A O 1
ATOM 717 N N . ILE A 1 90 ? 7.098 -38.531 -12.992 1 85.88 90 ILE A N 1
ATOM 718 C CA . ILE A 1 90 ? 7.066 -38.75 -14.438 1 85.88 90 ILE A CA 1
ATOM 719 C C . ILE A 1 90 ? 8.43 -39.25 -14.906 1 85.88 90 ILE A C 1
ATOM 721 O O . ILE A 1 90 ? 8.523 -40.219 -15.656 1 85.88 90 ILE A O 1
ATOM 725 N N . ARG A 1 91 ? 9.5 -38.656 -14.367 1 88.75 91 ARG A N 1
ATOM 726 C CA . ARG A 1 91 ? 10.852 -39.031 -14.734 1 88.75 91 ARG A CA 1
ATOM 727 C C . ARG A 1 91 ? 11.164 -40.469 -14.289 1 88.75 91 ARG A C 1
ATOM 729 O O . ARG A 1 91 ? 11.812 -41.219 -15.008 1 88.75 91 ARG A O 1
ATOM 736 N N . SER A 1 92 ? 10.68 -40.75 -13.164 1 90.81 92 SER A N 1
ATOM 737 C CA . SER A 1 92 ? 10.906 -42.094 -12.656 1 90.81 92 SER A CA 1
ATOM 738 C C . SER A 1 92 ? 10.188 -43.156 -13.508 1 90.81 92 SER A C 1
ATOM 740 O O . SER A 1 92 ? 10.703 -44.25 -13.719 1 90.81 92 SER A O 1
ATOM 742 N N . ARG A 1 93 ? 9.117 -42.75 -14.047 1 90.94 93 ARG A N 1
ATOM 743 C CA . ARG A 1 93 ? 8.32 -43.688 -14.852 1 90.94 93 ARG A CA 1
ATOM 744 C C . ARG A 1 93 ? 8.922 -43.875 -16.234 1 90.94 93 ARG A C 1
ATOM 746 O O . ARG A 1 93 ? 8.766 -44.906 -16.844 1 90.94 93 ARG A O 1
ATOM 753 N N . ILE A 1 94 ? 9.672 -42.781 -16.594 1 89.81 94 ILE A N 1
ATOM 754 C CA . ILE A 1 94 ? 10.211 -42.875 -17.938 1 89.81 94 ILE A CA 1
ATOM 755 C C . ILE A 1 94 ? 11.68 -43.25 -17.891 1 89.81 94 ILE A C 1
ATOM 757 O O . ILE A 1 94 ? 12.344 -43.375 -18.922 1 89.81 94 ILE A O 1
ATOM 761 N N . GLY A 1 95 ? 12.18 -43.75 -16.828 1 79.12 95 GLY A N 1
ATOM 762 C CA . GLY A 1 95 ? 13.477 -44.406 -16.656 1 79.12 95 GLY A CA 1
ATOM 763 C C . GLY A 1 95 ? 14.602 -43.406 -16.453 1 79.12 95 GLY A C 1
ATOM 764 O O . GLY A 1 95 ? 15.75 -43.688 -16.812 1 79.12 95 GLY A O 1
ATOM 765 N N . TYR A 1 96 ? 14.227 -42.156 -16.188 1 67.81 96 TYR A N 1
ATOM 766 C CA . TYR A 1 96 ? 15.305 -41.25 -15.82 1 67.81 96 TYR A CA 1
ATOM 767 C C . TYR A 1 96 ? 15.523 -41.219 -14.312 1 67.81 96 TYR A C 1
ATOM 769 O O . TYR A 1 96 ? 14.578 -41.406 -13.539 1 67.81 96 TYR A O 1
ATOM 777 N N . MET B 1 1 ? -8.297 29.062 16.422 1 50.31 1 MET B N 1
ATOM 778 C CA . MET B 1 1 ? -7.484 28.719 15.266 1 50.31 1 MET B CA 1
ATOM 779 C C . MET B 1 1 ? -6.859 27.344 15.422 1 50.31 1 MET B C 1
ATOM 781 O O . MET B 1 1 ? -6.738 26.828 16.531 1 50.31 1 MET B O 1
ATOM 785 N N . ALA B 1 2 ? -6.816 26.438 14.336 1 57.22 2 ALA B N 1
ATOM 786 C CA . ALA B 1 2 ? -6.199 25.125 14.508 1 57.22 2 ALA B CA 1
ATOM 787 C C . ALA B 1 2 ? -4.797 25.25 15.102 1 57.22 2 ALA B C 1
ATOM 789 O O . ALA B 1 2 ? -4.031 26.125 14.711 1 57.22 2 ALA B O 1
ATOM 790 N N . GLN B 1 3 ? -4.621 24.891 16.234 1 71.31 3 GLN B N 1
ATOM 791 C CA . GLN B 1 3 ? -3.318 25.016 16.875 1 71.31 3 GLN B CA 1
ATOM 792 C C . GLN B 1 3 ? -2.318 24.016 16.281 1 71.31 3 GLN B C 1
ATOM 794 O O . GLN B 1 3 ? -2.561 22.812 16.281 1 71.31 3 GLN B O 1
ATOM 799 N N . ILE B 1 4 ? -1.368 24.547 15.344 1 78.31 4 ILE B N 1
ATOM 800 C CA . ILE B 1 4 ? -0.25 23.797 14.789 1 78.31 4 ILE B CA 1
ATOM 801 C C . ILE B 1 4 ? 0.964 23.922 15.703 1 78.31 4 ILE B C 1
ATOM 803 O O . ILE B 1 4 ? 1.439 25.031 15.961 1 78.31 4 ILE B O 1
ATOM 807 N N . ARG B 1 5 ? 1.299 22.781 16.344 1 85.12 5 ARG B N 1
ATOM 808 C CA . ARG B 1 5 ? 2.436 22.766 17.266 1 85.12 5 ARG B CA 1
ATOM 809 C C . ARG B 1 5 ? 3.686 22.234 16.562 1 85.12 5 ARG B C 1
ATOM 811 O O . ARG B 1 5 ? 4.438 21.438 17.141 1 85.12 5 ARG B O 1
ATOM 818 N N . MET B 1 6 ? 3.807 22.469 15.359 1 86.25 6 MET B N 1
ATOM 819 C CA . MET B 1 6 ? 4.988 22.125 14.57 1 86.25 6 MET B CA 1
ATOM 820 C C . MET B 1 6 ? 5.625 23.375 13.961 1 86.25 6 MET B C 1
ATOM 822 O O . MET B 1 6 ? 4.922 24.312 13.586 1 86.25 6 MET B O 1
ATOM 826 N N . THR B 1 7 ? 6.934 23.328 13.953 1 90.75 7 THR B N 1
ATOM 827 C CA . THR B 1 7 ? 7.637 24.406 13.25 1 90.75 7 THR B CA 1
ATOM 828 C C . THR B 1 7 ? 7.496 24.234 11.734 1 90.75 7 THR B C 1
ATOM 830 O O . THR B 1 7 ? 7.145 23.156 11.258 1 90.75 7 THR B O 1
ATOM 833 N N . PRO B 1 8 ? 7.754 25.297 10.969 1 94.75 8 PRO B N 1
ATOM 834 C CA . PRO B 1 8 ? 7.742 25.172 9.508 1 94.75 8 PRO B CA 1
ATOM 835 C C . PRO B 1 8 ? 8.695 24.094 9.008 1 94.75 8 PRO B C 1
ATOM 837 O O . PRO B 1 8 ? 8.359 23.359 8.07 1 94.75 8 PRO B O 1
ATOM 840 N N . GLU B 1 9 ? 9.797 23.969 9.625 1 95.88 9 GLU B N 1
ATOM 841 C CA . GLU B 1 9 ? 10.766 22.953 9.219 1 95.88 9 GLU B CA 1
ATOM 842 C C . GLU B 1 9 ? 10.227 21.547 9.469 1 95.88 9 GLU B C 1
ATOM 844 O O . GLU B 1 9 ? 10.398 20.656 8.641 1 95.88 9 GLU B O 1
ATOM 849 N N . GLU B 1 10 ? 9.641 21.359 10.57 1 94 10 GLU B N 1
ATOM 850 C CA . GLU B 1 10 ? 9.031 20.062 10.883 1 94 10 GLU B CA 1
ATOM 851 C C . GLU B 1 10 ? 7.918 19.734 9.891 1 94 10 GLU B C 1
ATOM 853 O O . GLU B 1 10 ? 7.773 18.578 9.477 1 94 10 GLU B O 1
ATOM 858 N N . LEU B 1 11 ? 7.145 20.719 9.539 1 94.12 11 LEU B N 1
ATOM 859 C CA . LEU B 1 11 ? 6.07 20.547 8.562 1 94.12 11 LEU B CA 1
ATOM 860 C C . LEU B 1 11 ? 6.629 20.141 7.203 1 94.12 11 LEU B C 1
ATOM 862 O O . LEU B 1 11 ? 6.086 19.266 6.539 1 94.12 11 LEU B O 1
ATOM 866 N N . ARG B 1 12 ? 7.652 20.75 6.84 1 97.12 12 ARG B N 1
ATOM 867 C CA . ARG B 1 12 ? 8.25 20.422 5.547 1 97.12 12 ARG B CA 1
ATOM 868 C C . ARG B 1 12 ? 8.844 19.016 5.551 1 97.12 12 ARG B C 1
ATOM 870 O O . ARG B 1 12 ? 8.766 18.312 4.547 1 97.12 12 ARG B O 1
ATOM 877 N N . THR B 1 13 ? 9.43 18.641 6.676 1 97 13 THR B N 1
ATOM 878 C CA . THR B 1 13 ? 9.93 17.281 6.809 1 97 13 THR B CA 1
ATOM 879 C C . THR B 1 13 ? 8.789 16.266 6.703 1 97 13 THR B C 1
ATOM 881 O O . THR B 1 13 ? 8.906 15.266 6 1 97 13 THR B O 1
ATOM 884 N N . GLU B 1 14 ? 7.66 16.547 7.395 1 94.88 14 GLU B N 1
ATOM 885 C CA . GLU B 1 14 ? 6.484 15.695 7.324 1 94.88 14 GLU B CA 1
ATOM 886 C C . GLU B 1 14 ? 5.957 15.594 5.895 1 94.88 14 GLU B C 1
ATOM 888 O O . GLU B 1 14 ? 5.59 14.516 5.438 1 94.88 14 GLU B O 1
ATOM 893 N N . ALA B 1 15 ? 5.887 16.672 5.18 1 97 15 ALA B N 1
ATOM 894 C CA . ALA B 1 15 ? 5.434 16.688 3.789 1 97 15 ALA B CA 1
ATOM 895 C C . ALA B 1 15 ? 6.316 15.805 2.912 1 97 15 ALA B C 1
ATOM 897 O O . ALA B 1 15 ? 5.809 15.031 2.096 1 97 15 ALA B O 1
ATOM 898 N N . ASN B 1 16 ? 7.602 15.922 3.121 1 98.12 16 ASN B N 1
ATOM 899 C CA . ASN B 1 16 ? 8.547 15.141 2.324 1 98.12 16 ASN B CA 1
ATOM 900 C C . ASN B 1 16 ? 8.422 13.648 2.609 1 98.12 16 ASN B C 1
ATOM 902 O O . ASN B 1 16 ? 8.469 12.828 1.688 1 98.12 16 ASN B O 1
ATOM 906 N N . GLU B 1 17 ? 8.336 13.344 3.875 1 97.44 17 GLU B N 1
ATOM 907 C CA . GLU B 1 17 ? 8.172 11.938 4.242 1 97.44 17 GLU B CA 1
ATOM 908 C C . GLU B 1 17 ? 6.887 11.359 3.664 1 97.44 17 GLU B C 1
ATOM 910 O O . GLU B 1 17 ? 6.859 10.211 3.223 1 97.44 17 GLU B O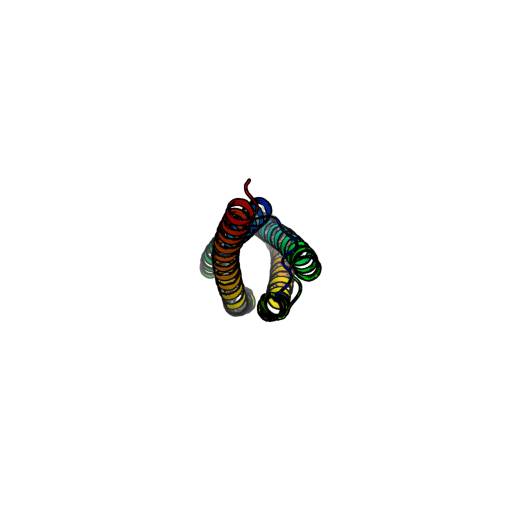 1
ATOM 915 N N . THR B 1 18 ? 5.879 12.141 3.705 1 97.5 18 THR B N 1
ATOM 916 C CA . THR B 1 18 ? 4.594 11.711 3.164 1 97.5 18 THR B CA 1
ATOM 917 C C . THR B 1 18 ? 4.699 11.453 1.665 1 97.5 18 THR B C 1
ATOM 919 O O . THR B 1 18 ? 4.23 10.422 1.174 1 97.5 18 THR B O 1
ATOM 922 N N . ARG B 1 19 ? 5.352 12.297 0.953 1 98 19 ARG B N 1
ATOM 923 C CA . ARG B 1 19 ? 5.535 12.125 -0.485 1 98 19 ARG B CA 1
ATOM 924 C C . ARG B 1 19 ? 6.418 10.922 -0.783 1 98 19 ARG B C 1
ATOM 926 O O . ARG B 1 19 ? 6.203 10.219 -1.771 1 98 19 ARG B O 1
ATOM 933 N N . SER B 1 20 ? 7.402 10.734 0.067 1 98.5 20 SER B N 1
ATOM 934 C CA . SER B 1 20 ? 8.266 9.57 -0.083 1 98.5 20 SER B CA 1
ATOM 935 C C . SER B 1 20 ? 7.48 8.273 0.089 1 98.5 20 SER B C 1
ATOM 937 O O . SER B 1 20 ? 7.695 7.309 -0.646 1 98.5 20 SER B O 1
ATOM 939 N N . ASP B 1 21 ? 6.57 8.25 1.067 1 98.56 21 ASP B N 1
ATOM 940 C CA . ASP B 1 21 ? 5.723 7.074 1.252 1 98.56 21 ASP B CA 1
ATOM 941 C C . ASP B 1 21 ? 4.824 6.852 0.039 1 98.56 21 ASP B C 1
ATOM 943 O O . ASP B 1 21 ? 4.645 5.719 -0.406 1 98.56 21 ASP B O 1
ATOM 947 N N . ALA B 1 22 ? 4.266 7.934 -0.532 1 98.75 22 ALA B N 1
ATOM 948 C CA . ALA B 1 22 ? 3.449 7.832 -1.739 1 98.75 22 ALA B CA 1
ATOM 949 C C . ALA B 1 22 ? 4.238 7.188 -2.877 1 98.75 22 ALA B C 1
ATOM 951 O O . ALA B 1 22 ? 3.719 6.32 -3.588 1 98.75 22 ALA B O 1
ATOM 952 N N . ALA B 1 23 ? 5.488 7.598 -3.018 1 98.81 23 ALA B N 1
ATOM 953 C CA . ALA B 1 23 ? 6.344 7.055 -4.066 1 98.81 23 ALA B CA 1
ATOM 954 C C . ALA B 1 23 ? 6.602 5.566 -3.846 1 98.81 23 ALA B C 1
ATOM 956 O O . ALA B 1 23 ? 6.633 4.785 -4.801 1 98.81 23 ALA B O 1
ATOM 957 N N . SER B 1 24 ? 6.816 5.195 -2.633 1 98.81 24 SER B N 1
ATOM 958 C CA . SER B 1 24 ? 7.031 3.789 -2.309 1 98.81 24 SER B CA 1
ATOM 959 C C . SER B 1 24 ? 5.801 2.951 -2.645 1 98.81 24 SER B C 1
ATOM 961 O O . SER B 1 24 ? 5.926 1.851 -3.186 1 98.81 24 SER B O 1
ATOM 963 N N . TYR B 1 25 ? 4.613 3.475 -2.318 1 98.88 25 TYR B N 1
ATOM 964 C CA . TYR B 1 25 ? 3.385 2.785 -2.699 1 98.88 25 TYR B CA 1
ATOM 965 C C . TYR B 1 25 ? 3.281 2.652 -4.215 1 98.88 25 TYR B C 1
ATOM 967 O O . TYR B 1 25 ? 2.855 1.615 -4.727 1 98.88 25 TYR B O 1
ATOM 975 N N . GLN B 1 26 ? 3.637 3.699 -4.914 1 98.81 26 GLN B N 1
ATOM 976 C CA . GLN B 1 26 ? 3.57 3.678 -6.371 1 98.81 26 GLN B CA 1
ATOM 977 C C . GLN B 1 26 ? 4.469 2.588 -6.945 1 98.81 26 GLN B C 1
ATOM 979 O O . GLN B 1 26 ? 4.078 1.88 -7.875 1 98.81 26 GLN B O 1
ATOM 984 N N . ASP B 1 27 ? 5.625 2.477 -6.375 1 98.69 27 ASP B N 1
ATOM 985 C CA . ASP B 1 27 ? 6.551 1.438 -6.816 1 98.69 27 ASP B CA 1
ATOM 986 C C . ASP B 1 27 ? 5.965 0.046 -6.594 1 98.69 27 ASP B C 1
ATOM 988 O O . ASP B 1 27 ? 6.051 -0.819 -7.469 1 98.69 27 ASP B O 1
ATOM 992 N N . LEU B 1 28 ? 5.375 -0.162 -5.449 1 98.75 28 LEU B N 1
ATOM 993 C CA . LEU B 1 28 ? 4.789 -1.458 -5.121 1 98.75 28 LEU B CA 1
ATOM 994 C C . LEU B 1 28 ? 3.604 -1.764 -6.027 1 98.75 28 LEU B C 1
ATOM 996 O O . LEU B 1 28 ? 3.408 -2.912 -6.438 1 98.75 28 LEU B O 1
ATOM 1000 N N . LEU B 1 29 ? 2.797 -0.779 -6.316 1 98.62 29 LEU B N 1
ATOM 1001 C CA . LEU B 1 29 ? 1.678 -0.944 -7.238 1 98.62 29 LEU B CA 1
ATOM 1002 C C . LEU B 1 29 ? 2.166 -1.392 -8.609 1 98.62 29 LEU B C 1
ATOM 1004 O O . LEU B 1 29 ? 1.581 -2.291 -9.219 1 98.62 29 LEU B O 1
ATOM 1008 N N . GLN B 1 30 ? 3.221 -0.784 -9.07 1 98.19 30 GLN B N 1
ATOM 1009 C CA . GLN B 1 30 ? 3.77 -1.139 -10.375 1 98.19 30 GLN B CA 1
ATOM 1010 C C . GLN B 1 30 ? 4.285 -2.576 -10.383 1 98.19 30 GLN B C 1
ATOM 1012 O O . GLN B 1 30 ? 4.09 -3.305 -11.359 1 98.19 30 GLN B O 1
ATOM 1017 N N . ARG B 1 31 ? 4.926 -3.01 -9.312 1 97.94 31 ARG B N 1
ATOM 1018 C CA . ARG B 1 31 ? 5.363 -4.395 -9.188 1 97.94 31 ARG B CA 1
ATOM 1019 C C . ARG B 1 31 ? 4.176 -5.352 -9.211 1 97.94 31 ARG B C 1
ATOM 1021 O O . ARG B 1 31 ? 4.25 -6.434 -9.789 1 97.94 31 ARG B O 1
ATOM 1028 N N . GLY B 1 32 ? 3.107 -4.941 -8.516 1 97.44 32 GLY B N 1
ATOM 1029 C CA . GLY B 1 32 ? 1.898 -5.75 -8.539 1 97.44 32 GLY B CA 1
ATOM 1030 C C . GLY B 1 32 ? 1.303 -5.898 -9.922 1 97.44 32 GLY B C 1
ATOM 1031 O O . GLY B 1 32 ? 0.91 -6.996 -10.32 1 97.44 32 GLY B O 1
ATOM 1032 N N . ASP B 1 33 ? 1.246 -4.801 -10.648 1 96.94 33 ASP B N 1
ATOM 1033 C CA . ASP 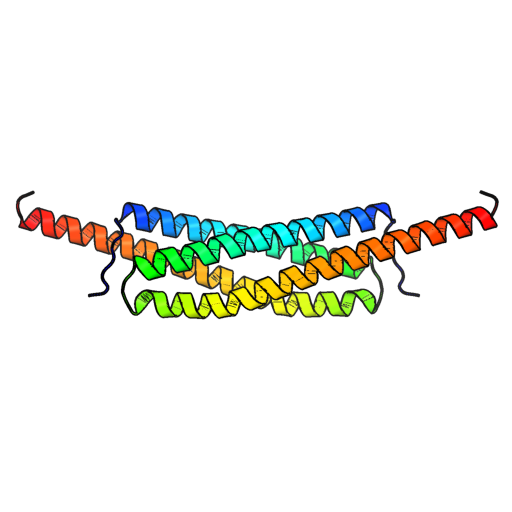B 1 33 ? 0.747 -4.844 -12.023 1 96.94 33 ASP B CA 1
ATOM 1034 C C . ASP B 1 33 ? 1.564 -5.816 -12.867 1 96.94 33 ASP B C 1
ATOM 1036 O O . ASP B 1 33 ? 1.003 -6.621 -13.617 1 96.94 33 ASP B O 1
ATOM 1040 N N . ALA B 1 34 ? 2.836 -5.707 -12.766 1 95.06 34 ALA B N 1
ATOM 1041 C CA . ALA B 1 34 ? 3.729 -6.574 -13.523 1 95.06 34 ALA B CA 1
ATOM 1042 C C . ALA B 1 34 ? 3.527 -8.039 -13.148 1 95.06 34 ALA B C 1
ATOM 1044 O O . ALA B 1 34 ? 3.568 -8.922 -14.008 1 95.06 34 ALA B O 1
ATOM 1045 N N . ARG B 1 35 ? 3.268 -8.297 -11.867 1 93.31 35 ARG B N 1
ATOM 1046 C CA . ARG B 1 35 ? 3.055 -9.656 -11.375 1 93.31 35 ARG B CA 1
ATOM 1047 C C . ARG B 1 35 ? 1.767 -10.25 -11.945 1 93.31 35 ARG B C 1
ATOM 1049 O O . ARG B 1 35 ? 1.748 -11.398 -12.391 1 93.31 35 ARG B O 1
ATOM 1056 N N . ILE B 1 36 ? 0.754 -9.484 -11.93 1 91.69 36 ILE B N 1
ATOM 1057 C CA . ILE B 1 36 ? -0.528 -9.938 -12.461 1 91.69 36 ILE B CA 1
ATOM 1058 C C . ILE B 1 36 ? -0.385 -10.266 -13.945 1 91.69 36 ILE B C 1
ATOM 1060 O O . ILE B 1 36 ? -0.9 -11.289 -14.406 1 91.69 36 ILE B O 1
ATOM 1064 N N . GLU B 1 37 ? 0.282 -9.453 -14.695 1 90.19 37 GLU B N 1
ATOM 1065 C CA . GLU B 1 37 ? 0.505 -9.695 -16.125 1 90.19 37 GLU B CA 1
ATOM 1066 C C . GLU B 1 37 ? 1.303 -10.977 -16.344 1 90.19 37 GLU B C 1
ATOM 1068 O O . GLU B 1 37 ? 0.944 -11.797 -17.188 1 90.19 37 GLU B O 1
ATOM 1073 N N . LYS B 1 38 ? 2.359 -11.133 -15.602 1 87.94 38 LYS B N 1
ATOM 1074 C CA . LYS B 1 38 ? 3.225 -12.305 -15.703 1 87.94 38 LYS B CA 1
ATOM 1075 C C . LYS B 1 38 ? 2.465 -13.578 -15.367 1 87.94 38 LYS B C 1
ATOM 1077 O O . LYS B 1 38 ? 2.506 -14.555 -16.125 1 87.94 38 LYS B O 1
ATOM 1082 N N . LEU B 1 39 ? 1.722 -13.562 -14.242 1 86.75 39 LEU B N 1
ATOM 1083 C CA . LEU B 1 39 ? 0.995 -14.742 -13.789 1 86.75 39 LEU B CA 1
ATOM 1084 C C . LEU B 1 39 ? -0.172 -15.047 -14.719 1 86.75 39 LEU B C 1
ATOM 1086 O O . LEU B 1 39 ? -0.484 -16.219 -14.969 1 86.75 39 LEU B O 1
ATOM 1090 N N . GLY B 1 40 ? -0.834 -14.023 -15.148 1 83.12 40 GLY B N 1
ATOM 1091 C CA . GLY B 1 40 ? -1.922 -14.219 -16.094 1 83.12 40 GLY B CA 1
ATOM 1092 C C . GLY B 1 40 ? -1.48 -14.898 -17.375 1 83.12 40 GLY B C 1
ATOM 1093 O O . GLY B 1 40 ? -2.25 -15.648 -17.984 1 83.12 40 GLY B O 1
ATOM 1094 N N . SER B 1 41 ? -0.236 -14.812 -17.828 1 81.88 41 SER B N 1
ATOM 1095 C CA . SER B 1 41 ? 0.284 -15.375 -19.062 1 81.88 41 SER B CA 1
ATOM 1096 C C . SER B 1 41 ? 0.869 -16.766 -18.844 1 81.88 41 SER B C 1
ATOM 1098 O O . SER B 1 41 ? 1.019 -17.547 -19.797 1 81.88 41 SER B O 1
ATOM 1100 N N . THR B 1 42 ? 1.251 -17.078 -17.734 1 79.81 42 THR B N 1
ATOM 1101 C CA . THR B 1 42 ? 2.014 -18.281 -17.469 1 79.81 42 THR B CA 1
ATOM 1102 C C . THR B 1 42 ? 1.151 -19.328 -16.75 1 79.81 42 THR B C 1
ATOM 1104 O O . THR B 1 42 ? 1.389 -20.531 -16.859 1 79.81 42 THR B O 1
ATOM 1107 N N . TRP B 1 43 ? 0.386 -18.828 -15.891 1 72.44 43 TRP B N 1
ATOM 1108 C CA . TRP B 1 43 ? -0.49 -19.672 -15.094 1 72.44 43 TRP B CA 1
ATOM 1109 C C . TRP B 1 43 ? -1.879 -19.766 -15.719 1 72.44 43 TRP B C 1
ATOM 1111 O O . TRP B 1 43 ? -2.564 -18.75 -15.875 1 72.44 43 TRP B O 1
ATOM 1121 N N . GLU B 1 44 ? -1.995 -20.453 -16.922 1 62.38 44 GLU B N 1
ATOM 1122 C CA . GLU B 1 44 ? -3.27 -20.688 -17.594 1 62.38 44 GLU B CA 1
ATOM 1123 C C . GLU B 1 44 ? -4.285 -21.328 -16.656 1 62.38 44 GLU B C 1
ATOM 1125 O O . GLU B 1 44 ? -3.93 -22.203 -15.852 1 62.38 44 GLU B O 1
ATOM 1130 N N . GLY B 1 45 ? -5.5 -20.594 -16.484 1 62.84 45 GLY B N 1
ATOM 1131 C CA . GLY B 1 45 ? -6.719 -21.094 -15.859 1 62.84 45 GLY B CA 1
ATOM 1132 C C . GLY B 1 45 ? -7.266 -20.141 -14.805 1 62.84 45 GLY B C 1
ATOM 1133 O O . GLY B 1 45 ? -6.836 -19 -14.703 1 62.84 45 GLY B O 1
ATOM 1134 N N . GLU B 1 46 ? -8.297 -20.797 -14.203 1 63.22 46 GLU B N 1
ATOM 1135 C CA . GLU B 1 46 ? -9.234 -20.234 -13.242 1 63.22 46 GLU B CA 1
ATOM 1136 C C . GLU B 1 46 ? -8.555 -19.984 -11.891 1 63.22 46 GLU B C 1
ATOM 1138 O O . GLU B 1 46 ? -9.023 -19.172 -11.094 1 63.22 46 GLU B O 1
ATOM 1143 N N . ALA B 1 47 ? -7.23 -20.453 -11.828 1 67.19 47 ALA B N 1
ATOM 1144 C CA . ALA B 1 47 ? -6.738 -20.484 -10.453 1 67.19 47 ALA B CA 1
ATOM 1145 C C . ALA B 1 47 ? -6.344 -19.094 -9.977 1 67.19 47 ALA B C 1
ATOM 1147 O O . ALA B 1 47 ? -6.551 -18.75 -8.805 1 67.19 47 ALA B O 1
ATOM 1148 N N . PHE B 1 48 ? -5.805 -18.297 -10.984 1 78.81 48 PHE B N 1
ATOM 1149 C CA . PHE B 1 48 ? -5.312 -17 -10.531 1 78.81 48 PHE B CA 1
ATOM 1150 C C . PHE B 1 48 ? -6.32 -15.906 -10.828 1 78.81 48 PHE B C 1
ATOM 1152 O O . PHE B 1 48 ? -6.133 -14.758 -10.422 1 78.81 48 PHE B O 1
ATOM 1159 N N . GLN B 1 49 ? -7.391 -16.281 -11.406 1 83.06 49 GLN B N 1
ATOM 1160 C CA . GLN B 1 49 ? -8.383 -15.281 -11.773 1 83.06 49 GLN B CA 1
ATOM 1161 C C . GLN B 1 49 ? -8.961 -14.602 -10.539 1 83.06 49 GLN B C 1
ATOM 1163 O O . GLN B 1 49 ? -9.203 -13.391 -10.547 1 83.06 49 GLN B O 1
ATOM 1168 N N . GLY B 1 50 ? -9.172 -15.43 -9.523 1 86.06 50 GLY B N 1
ATOM 1169 C CA . GLY B 1 50 ? -9.656 -14.844 -8.289 1 86.06 50 GLY B CA 1
ATOM 1170 C C . GLY B 1 50 ? -8.688 -13.836 -7.684 1 86.06 50 GLY B C 1
ATOM 1171 O O . GLY B 1 50 ? -9.102 -12.773 -7.219 1 86.06 50 GLY B O 1
ATOM 1172 N N . PHE B 1 51 ? -7.406 -14.172 -7.84 1 90.31 51 PHE B N 1
ATOM 1173 C CA . PHE B 1 51 ? -6.383 -13.266 -7.332 1 90.31 51 PHE B CA 1
ATOM 1174 C C . PHE B 1 51 ? -6.348 -11.977 -8.148 1 90.31 51 PHE B C 1
ATOM 1176 O O . PHE B 1 51 ? -6.309 -10.883 -7.586 1 90.31 51 PHE B O 1
ATOM 1183 N N . ALA B 1 52 ? -6.387 -12.086 -9.422 1 91.5 52 ALA B N 1
ATOM 1184 C CA . ALA B 1 52 ? -6.324 -10.93 -10.305 1 91.5 52 ALA B CA 1
ATOM 1185 C C . ALA B 1 52 ? -7.492 -9.977 -10.047 1 91.5 52 ALA B C 1
ATOM 1187 O O . ALA B 1 52 ? -7.316 -8.758 -10.039 1 91.5 52 ALA B O 1
ATOM 1188 N N . ALA B 1 53 ? -8.656 -10.547 -9.789 1 92.25 53 ALA B N 1
ATOM 1189 C CA . ALA B 1 53 ? -9.836 -9.727 -9.516 1 92.25 53 ALA B CA 1
ATOM 1190 C C . ALA B 1 53 ? -9.68 -8.969 -8.195 1 92.25 53 ALA B C 1
ATOM 1192 O O . ALA B 1 53 ? -9.992 -7.777 -8.125 1 92.25 53 ALA B O 1
ATOM 1193 N N . GLN B 1 54 ? -9.172 -9.703 -7.242 1 94.69 54 GLN B N 1
ATOM 1194 C CA . GLN B 1 54 ? -8.961 -9.062 -5.949 1 94.69 54 GLN B CA 1
ATOM 1195 C C . GLN B 1 54 ? -7.883 -7.98 -6.047 1 94.69 54 GLN B C 1
ATOM 1197 O O . GLN B 1 54 ? -7.992 -6.934 -5.406 1 94.69 54 GLN B O 1
ATOM 1202 N N . TRP B 1 55 ? -6.883 -8.188 -6.867 1 96.31 55 TRP B N 1
ATOM 1203 C CA . TRP B 1 55 ? -5.84 -7.191 -7.094 1 96.31 55 TRP B CA 1
ATOM 1204 C C . TRP B 1 55 ? -6.43 -5.906 -7.676 1 96.31 55 TRP B C 1
ATOM 1206 O O . TRP B 1 55 ? -6.133 -4.809 -7.199 1 96.31 55 TRP B O 1
ATOM 1216 N N . GLN B 1 56 ? -7.27 -6.031 -8.625 1 95.5 56 GLN B N 1
ATOM 1217 C CA . GLN B 1 56 ? -7.855 -4.855 -9.258 1 95.5 56 GLN B CA 1
ATOM 1218 C C . GLN B 1 56 ? -8.664 -4.035 -8.258 1 95.5 56 GLN B C 1
ATOM 1220 O O . GLN B 1 56 ? -8.617 -2.805 -8.273 1 95.5 56 GLN B O 1
ATOM 1225 N N . ASP B 1 57 ? -9.266 -4.711 -7.422 1 95.88 57 ASP B N 1
ATOM 1226 C CA . ASP B 1 57 ? -10.062 -4.035 -6.402 1 95.88 57 ASP B CA 1
ATOM 1227 C C . ASP B 1 57 ? -9.172 -3.305 -5.402 1 95.88 57 ASP B C 1
ATOM 1229 O O . ASP B 1 57 ? -9.375 -2.119 -5.129 1 95.88 57 ASP B O 1
ATOM 1233 N N . LYS B 1 58 ? -8.219 -4.016 -4.938 1 97.56 58 LYS B N 1
ATOM 1234 C CA . LYS B 1 58 ? -7.367 -3.453 -3.891 1 97.56 58 LYS B CA 1
ATOM 1235 C C . LYS B 1 58 ? -6.445 -2.373 -4.449 1 97.56 58 LYS B C 1
ATOM 1237 O O . LYS B 1 58 ? -6.16 -1.383 -3.775 1 97.56 58 LYS B O 1
ATOM 1242 N N . ARG B 1 59 ? -5.996 -2.547 -5.688 1 97.5 59 ARG B N 1
ATOM 1243 C CA . ARG B 1 59 ? -5.066 -1.601 -6.301 1 97.5 59 ARG B CA 1
ATOM 1244 C C . ARG B 1 59 ? -5.688 -0.21 -6.395 1 97.5 59 ARG B C 1
ATOM 1246 O O . ARG B 1 59 ? -4.988 0.797 -6.262 1 97.5 59 ARG B O 1
ATOM 1253 N N . LYS B 1 60 ? -6.992 -0.125 -6.633 1 97.62 60 LYS B N 1
ATOM 1254 C CA . LYS B 1 60 ? -7.695 1.153 -6.684 1 97.62 60 LYS B CA 1
ATOM 1255 C C . LYS B 1 60 ? -7.57 1.904 -5.363 1 97.62 60 LYS B C 1
ATOM 1257 O O . LYS B 1 60 ? -7.34 3.115 -5.352 1 97.62 60 LYS B O 1
ATOM 1262 N N . HIS B 1 61 ? -7.723 1.188 -4.305 1 97.62 61 HIS B N 1
ATOM 1263 C CA . HIS B 1 61 ? -7.641 1.815 -2.988 1 97.62 61 HIS B CA 1
ATOM 1264 C C . HIS B 1 61 ? -6.219 2.273 -2.686 1 97.62 61 HIS B C 1
ATOM 1266 O O . HIS B 1 61 ? -6.02 3.297 -2.025 1 97.62 61 HIS B O 1
ATOM 1272 N N . VAL B 1 62 ? -5.238 1.574 -3.182 1 98.5 62 VAL B N 1
ATOM 1273 C CA . VAL B 1 62 ? -3.85 1.994 -3.018 1 98.5 62 VAL B CA 1
ATOM 1274 C C . VAL B 1 62 ? -3.59 3.256 -3.838 1 98.5 62 VAL B C 1
ATOM 1276 O O . VAL B 1 62 ? -2.9 4.168 -3.383 1 98.5 62 VAL B O 1
ATOM 1279 N N . GLU B 1 63 ? -4.168 3.334 -5.016 1 98.69 63 GLU B N 1
ATOM 1280 C CA . GLU B 1 63 ? -4.059 4.543 -5.824 1 98.69 63 GLU B CA 1
ATOM 1281 C C . GLU B 1 63 ? -4.68 5.742 -5.113 1 98.69 63 GLU B C 1
ATOM 1283 O O . GLU B 1 63 ? -4.121 6.84 -5.133 1 98.69 63 GLU B O 1
ATOM 1288 N N . GLU B 1 64 ? -5.793 5.52 -4.512 1 98.31 64 GLU B N 1
ATOM 1289 C CA . GLU B 1 64 ? -6.461 6.586 -3.77 1 98.31 64 GLU B CA 1
ATOM 1290 C C . GLU B 1 64 ? -5.637 7.02 -2.562 1 98.31 64 GLU B C 1
ATOM 1292 O O . GLU B 1 64 ? -5.609 8.203 -2.213 1 98.31 64 GLU B O 1
ATOM 1297 N N . LEU B 1 65 ? -5 6.082 -1.962 1 98.38 65 LEU B N 1
ATOM 1298 C CA . LEU B 1 65 ? -4.117 6.398 -0.845 1 98.38 65 LEU B CA 1
ATOM 1299 C C . LEU B 1 65 ? -2.928 7.234 -1.311 1 98.38 65 LEU B C 1
ATOM 1301 O O . LEU B 1 65 ? -2.541 8.195 -0.645 1 98.38 65 LEU B O 1
ATOM 1305 N N . ILE B 1 66 ? -2.35 6.891 -2.457 1 98.69 66 ILE B N 1
ATOM 1306 C CA . ILE B 1 66 ? -1.249 7.656 -3.031 1 98.69 66 ILE B CA 1
ATOM 1307 C C . ILE B 1 66 ? -1.69 9.102 -3.262 1 98.69 66 ILE B C 1
ATOM 1309 O O . ILE B 1 66 ? -0.983 10.039 -2.889 1 98.69 66 ILE B O 1
ATOM 1313 N N . GLN B 1 67 ? -2.871 9.266 -3.764 1 98.38 67 GLN B N 1
ATOM 1314 C CA . GLN B 1 67 ? -3.408 10.602 -4.004 1 98.38 67 GLN B CA 1
ATOM 1315 C C . GLN B 1 67 ? -3.609 11.352 -2.693 1 98.38 67 GLN B C 1
ATOM 1317 O O . GLN B 1 67 ? -3.311 12.547 -2.607 1 98.38 67 GLN B O 1
ATOM 1322 N N . LEU B 1 68 ? -4.137 10.68 -1.742 1 97.31 68 LEU B N 1
ATOM 1323 C CA . LEU B 1 68 ? -4.332 11.266 -0.422 1 97.31 68 LEU B CA 1
ATOM 1324 C C . LEU B 1 68 ? -3.008 11.773 0.145 1 97.31 68 LEU B C 1
ATOM 1326 O O . LEU B 1 68 ? -2.943 12.883 0.685 1 97.31 68 LEU B O 1
ATOM 1330 N N . TYR B 1 69 ? -1.961 10.992 0.037 1 97.88 69 TYR B N 1
ATOM 1331 C CA . TYR B 1 69 ? -0.644 11.359 0.544 1 97.88 69 TYR B CA 1
ATOM 1332 C C . TYR B 1 69 ? -0.077 12.555 -0.219 1 97.88 69 TYR B C 1
ATOM 1334 O O . TYR B 1 69 ? 0.544 13.438 0.373 1 97.88 69 TYR B O 1
ATOM 1342 N N . GLU B 1 70 ? -0.289 12.562 -1.501 1 97.88 70 GLU B N 1
ATOM 1343 C CA . GLU B 1 70 ? 0.183 13.688 -2.305 1 97.88 70 GLU B CA 1
ATOM 1344 C C . GLU B 1 70 ? -0.516 14.984 -1.902 1 97.88 70 GLU B C 1
ATOM 1346 O O . GLU B 1 70 ? 0.13 16.016 -1.758 1 97.88 70 GLU B O 1
ATOM 1351 N N . GLU B 1 71 ? -1.782 14.891 -1.674 1 95.94 71 GLU B N 1
ATOM 1352 C CA . GLU B 1 71 ? -2.557 16.047 -1.243 1 95.94 71 GLU B CA 1
ATOM 1353 C C . GL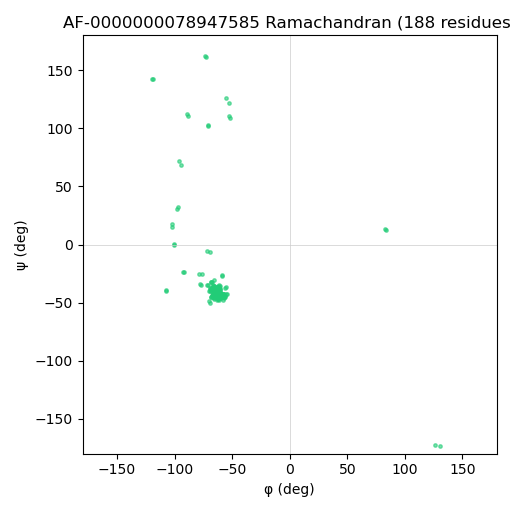U B 1 71 ? -2.135 16.516 0.149 1 95.94 71 GLU B C 1
ATOM 1355 O O . GLU B 1 71 ? -1.982 17.703 0.393 1 95.94 71 GLU B O 1
ATOM 1360 N N . LEU B 1 72 ? -1.979 15.555 1.025 1 94.44 72 LEU B N 1
ATOM 1361 C CA . LEU B 1 72 ? -1.528 15.891 2.371 1 94.44 72 LEU B CA 1
ATOM 1362 C C . LEU B 1 72 ? -0.162 16.562 2.334 1 94.44 72 LEU B C 1
ATOM 1364 O O . LEU B 1 72 ? 0.063 17.562 3.031 1 94.44 72 LEU B O 1
ATOM 1368 N N . GLY B 1 73 ? 0.733 15.961 1.523 1 96.25 73 GLY B N 1
ATOM 1369 C CA . GLY B 1 73 ? 2.043 16.578 1.388 1 96.25 73 GLY B CA 1
ATOM 1370 C C . GLY B 1 73 ? 1.978 18.016 0.905 1 96.25 73 GLY B C 1
ATOM 1371 O O . GLY B 1 73 ? 2.627 18.891 1.473 1 96.25 73 GLY B O 1
ATOM 1372 N N . ALA B 1 74 ? 1.191 18.281 -0.057 1 96.69 74 ALA B N 1
ATOM 1373 C CA . ALA B 1 74 ? 1.051 19.625 -0.62 1 96.69 74 ALA B CA 1
ATOM 1374 C C . ALA B 1 74 ? 0.451 20.578 0.4 1 96.69 74 ALA B C 1
ATOM 1376 O O . ALA B 1 74 ? 0.944 21.703 0.573 1 96.69 74 ALA B O 1
ATOM 1377 N N . GLN B 1 75 ? -0.608 20.141 1.055 1 92.5 75 GLN B N 1
ATOM 1378 C CA . GLN B 1 75 ? -1.263 20.969 2.062 1 92.5 75 GLN B CA 1
ATOM 1379 C C . GLN B 1 75 ? -0.313 21.281 3.215 1 92.5 75 GLN B C 1
ATOM 1381 O O . GLN B 1 75 ? -0.303 22.406 3.727 1 92.5 75 GLN B O 1
ATOM 1386 N N . THR B 1 76 ? 0.439 20.328 3.586 1 93.81 76 THR B N 1
ATOM 1387 C CA . THR B 1 76 ? 1.394 20.5 4.676 1 93.81 76 THR B CA 1
ATOM 1388 C C . THR B 1 76 ? 2.484 21.484 4.297 1 93.81 76 THR B C 1
ATOM 1390 O O . THR B 1 76 ? 2.879 22.328 5.113 1 93.81 76 THR B O 1
ATOM 1393 N N . ASP B 1 77 ? 2.918 21.453 3.08 1 96.56 77 ASP B N 1
ATOM 1394 C CA . ASP B 1 77 ? 3.865 22.438 2.582 1 96.56 77 ASP B CA 1
ATOM 1395 C C . ASP B 1 77 ? 3.266 23.844 2.629 1 96.56 77 ASP B C 1
ATOM 1397 O O . ASP B 1 77 ? 3.934 24.797 3.037 1 96.56 77 ASP B O 1
ATOM 1401 N N . ASP B 1 78 ? 2.072 23.938 2.199 1 95.31 78 ASP B N 1
ATOM 1402 C CA . ASP B 1 78 ? 1.386 25.234 2.201 1 95.31 78 ASP B CA 1
ATOM 1403 C C . ASP B 1 78 ? 1.254 25.781 3.619 1 95.31 78 ASP B C 1
ATOM 1405 O O . ASP B 1 78 ? 1.457 26.969 3.848 1 95.31 78 ASP B O 1
ATOM 1409 N N . ILE B 1 79 ? 0.963 24.906 4.488 1 91 79 ILE B N 1
ATOM 1410 C CA . ILE B 1 79 ? 0.821 25.297 5.883 1 91 79 ILE B CA 1
ATOM 1411 C C . ILE B 1 79 ? 2.17 25.766 6.426 1 91 79 ILE B C 1
ATOM 1413 O O . ILE B 1 79 ? 2.244 26.781 7.137 1 91 79 ILE B O 1
ATOM 1417 N N . ALA B 1 80 ? 3.189 25.031 6.102 1 94.44 80 ALA B N 1
ATOM 1418 C CA . ALA B 1 80 ? 4.531 25.422 6.516 1 94.44 80 ALA B CA 1
ATOM 1419 C C . ALA B 1 80 ? 4.852 26.844 6.051 1 94.44 80 ALA B C 1
ATOM 1421 O O . ALA B 1 80 ? 5.398 27.641 6.812 1 94.44 80 ALA B O 1
ATOM 1422 N N . ASN B 1 81 ? 4.496 27.156 4.875 1 96.69 81 ASN B N 1
ATOM 1423 C CA . ASN B 1 81 ? 4.73 28.484 4.316 1 96.69 81 ASN B CA 1
ATOM 1424 C C . ASN B 1 81 ? 3.945 29.547 5.062 1 96.69 81 ASN B C 1
ATOM 1426 O O . ASN B 1 81 ? 4.477 30.625 5.359 1 96.69 81 ASN B O 1
ATOM 1430 N N . VAL B 1 82 ? 2.742 29.266 5.324 1 93.31 82 VAL B N 1
ATOM 1431 C CA . VAL B 1 82 ? 1.87 30.219 6.004 1 93.31 82 VAL B CA 1
ATOM 1432 C C . VAL B 1 82 ? 2.385 30.469 7.422 1 93.31 82 VAL B C 1
ATOM 1434 O O . VAL B 1 82 ? 2.455 31.609 7.871 1 93.31 82 VAL B O 1
ATOM 1437 N N . VAL B 1 83 ? 2.744 29.438 8.102 1 90.12 83 VAL B N 1
ATOM 1438 C CA . VAL B 1 83 ? 3.256 29.547 9.461 1 90.12 83 VAL B CA 1
ATOM 1439 C C . VAL B 1 83 ? 4.543 30.359 9.461 1 90.12 83 VAL B C 1
ATOM 1441 O O . VAL B 1 83 ? 4.73 31.234 10.312 1 90.12 83 VAL B O 1
ATOM 1444 N N . GLU B 1 84 ? 5.422 30.047 8.578 1 93.88 84 GLU B N 1
ATOM 1445 C CA . GLU B 1 84 ? 6.695 30.766 8.477 1 93.88 84 GLU B CA 1
ATOM 1446 C C . GLU B 1 84 ? 6.48 32.25 8.227 1 93.88 84 GLU B C 1
ATOM 1448 O O . GLU B 1 84 ? 7.098 33.094 8.883 1 93.88 84 GLU B O 1
ATOM 1453 N N . THR B 1 85 ? 5.656 32.562 7.379 1 94.69 85 THR B N 1
ATOM 1454 C CA . THR B 1 85 ? 5.359 33.938 7.039 1 94.69 85 THR B CA 1
ATOM 1455 C C . THR B 1 85 ? 4.707 34.656 8.219 1 94.69 85 THR B C 1
ATOM 1457 O O . THR B 1 85 ? 5.059 35.812 8.531 1 94.69 85 THR B O 1
ATOM 1460 N N . THR B 1 86 ? 3.795 33.969 8.883 1 89.31 86 THR B N 1
ATOM 1461 C CA . THR B 1 86 ? 3.107 34.562 10.039 1 89.31 86 THR B CA 1
ATOM 1462 C C . THR B 1 86 ? 4.094 34.844 11.164 1 89.31 86 THR B C 1
ATOM 1464 O O . THR B 1 86 ? 4.035 35.906 11.789 1 89.31 86 THR B O 1
ATOM 1467 N N . ASP B 1 87 ? 4.961 33.938 11.391 1 86.62 87 ASP B N 1
ATOM 1468 C CA . ASP B 1 87 ? 5.98 34.125 12.422 1 86.62 87 ASP B CA 1
ATOM 1469 C C . ASP B 1 87 ? 6.875 35.312 12.109 1 86.62 87 ASP B C 1
ATOM 1471 O O . ASP B 1 87 ? 7.219 36.094 13.008 1 86.62 87 ASP B O 1
ATOM 1475 N N . GLN B 1 88 ? 7.277 35.469 10.891 1 90.31 88 GLN B N 1
ATOM 1476 C CA . GLN B 1 88 ? 8.109 36.594 10.477 1 90.31 88 GLN B CA 1
ATOM 1477 C C . GLN B 1 88 ? 7.379 37.906 10.656 1 90.31 88 GLN B C 1
ATOM 1479 O O . GLN B 1 88 ? 7.973 38.906 11.078 1 90.31 88 GLN B O 1
ATOM 1484 N N . GLU B 1 89 ? 6.137 37.875 10.344 1 90.31 89 GLU B N 1
ATOM 1485 C CA . GLU B 1 89 ? 5.324 39.062 10.492 1 90.31 89 GLU B CA 1
ATOM 1486 C C . GLU B 1 89 ? 5.176 39.469 11.953 1 90.31 89 GLU B C 1
ATOM 1488 O O . GLU B 1 89 ? 5.23 40.656 12.297 1 90.31 89 GLU B O 1
ATOM 1493 N N . ILE B 1 90 ? 5.035 38.531 12.75 1 85.94 90 ILE B N 1
ATOM 1494 C CA . ILE B 1 90 ? 4.902 38.781 14.18 1 85.94 90 ILE B CA 1
ATOM 1495 C C . ILE B 1 90 ? 6.219 39.312 14.742 1 85.94 90 ILE B C 1
ATOM 1497 O O . ILE B 1 90 ? 6.227 40.281 15.484 1 85.94 90 ILE B O 1
ATOM 1501 N N . ARG B 1 91 ? 7.34 38.75 14.281 1 88.69 91 ARG B N 1
ATOM 1502 C CA . ARG B 1 91 ? 8.656 39.188 14.734 1 88.69 91 ARG B CA 1
ATOM 1503 C C . ARG B 1 91 ? 8.945 40.594 14.297 1 88.69 91 ARG B C 1
ATOM 1505 O O . ARG B 1 91 ? 9.516 41.406 15.062 1 88.69 91 ARG B O 1
ATOM 1512 N N . SER B 1 9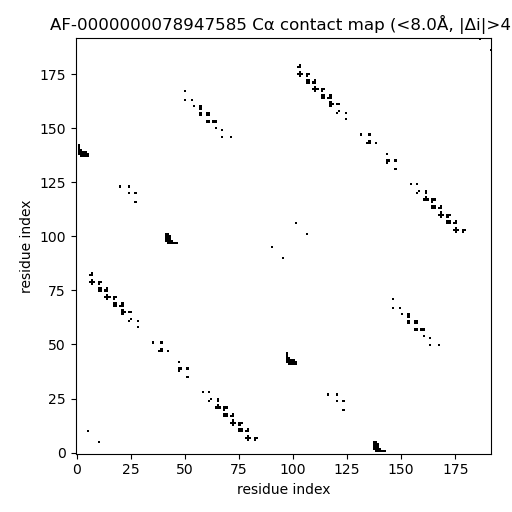2 ? 8.516 40.906 13.156 1 90.94 92 SER B N 1
ATOM 1513 C CA . SER B 1 92 ? 8.727 42.25 12.656 1 90.94 92 SER B CA 1
ATOM 1514 C C . SER B 1 92 ? 7.918 43.25 13.453 1 90.94 92 SER B C 1
ATOM 1516 O O . SER B 1 92 ? 8.375 44.375 13.688 1 90.94 92 SER B O 1
ATOM 1518 N N . ARG B 1 93 ? 6.828 42.844 13.906 1 90.94 93 ARG B N 1
ATOM 1519 C CA . ARG B 1 93 ? 5.941 43.719 14.648 1 90.94 93 ARG B CA 1
ATOM 1520 C C . ARG B 1 93 ? 6.441 43.938 16.078 1 90.94 93 ARG B C 1
ATOM 1522 O O . ARG B 1 93 ? 6.207 45 16.672 1 90.94 93 ARG B O 1
ATOM 1529 N N . ILE B 1 94 ? 7.207 42.906 16.469 1 89.81 94 ILE B N 1
ATOM 1530 C CA . ILE B 1 94 ? 7.645 43 17.859 1 89.81 94 ILE B CA 1
ATOM 1531 C C . ILE B 1 94 ? 9.102 43.469 17.906 1 89.81 94 ILE B C 1
ATOM 1533 O O . ILE B 1 94 ? 9.68 43.594 18.984 1 89.81 94 ILE B O 1
ATOM 1537 N N . GLY B 1 95 ? 9.648 43.969 16.891 1 78.38 95 GLY B N 1
ATOM 1538 C CA . GLY B 1 95 ? 10.93 44.656 16.812 1 78.38 95 GLY B CA 1
ATOM 1539 C C . GLY B 1 95 ? 12.109 43.719 16.688 1 78.38 95 GLY B C 1
ATOM 1540 O O . GLY B 1 95 ? 13.211 44.031 17.141 1 78.38 95 GLY B O 1
ATOM 1541 N N . TYR B 1 96 ? 11.805 42.438 16.406 1 67.75 96 TYR B N 1
ATOM 1542 C CA . TYR B 1 96 ? 12.945 41.562 16.125 1 67.75 96 TYR B CA 1
ATOM 1543 C C . TYR B 1 96 ? 13.281 41.562 14.633 1 67.75 96 TYR B C 1
ATOM 1545 O O . TYR B 1 96 ? 12.391 41.719 13.797 1 67.75 96 TYR B O 1
#

Sequence (192 aa):
MAQIRMTPEELRTEANETRSDAASYQDLLQRGDARIEKLGSTWEGEAFQGFAAQWQDKRKHVEELIQLYEELGAQTDDIANVVETTDQEIRSRIGYMAQIRMTPEELRTEANETRSDAASYQDLLQRGDARIEKLGSTWEGEAFQGFAAQWQDKRKHVEELIQLYEELGAQTDDIANVVETTDQEIRSRIGY

Radius of gyration: 23.62 Å; Cα contacts (8 Å, |Δi|>4): 161; chains: 2; bounding box: 26×89×38 Å

pLDDT: mean 90.77, std 10.26, range [50.31, 98.88]